Protein AF-A0A815WKK1-F1 (afdb_monomer_lite)

Structure (mmCIF, N/CA/C/O backbone):
data_AF-A0A815WKK1-F1
#
_entry.id   AF-A0A815WKK1-F1
#
loop_
_atom_site.group_PDB
_atom_site.id
_atom_site.type_symbol
_atom_site.label_atom_id
_atom_site.label_alt_id
_atom_site.label_comp_id
_atom_site.label_asym_id
_atom_site.label_entity_id
_atom_site.label_seq_id
_atom_site.pdbx_PDB_ins_code
_atom_site.Cartn_x
_atom_site.Cartn_y
_atom_site.Cartn_z
_atom_site.occupancy
_atom_site.B_iso_or_equiv
_atom_site.auth_seq_id
_atom_site.auth_comp_id
_atom_site.auth_asym_id
_atom_site.auth_atom_id
_atom_site.pdbx_PDB_model_num
ATOM 1 N N . MET A 1 1 ? 18.958 -16.004 1.066 1.00 67.19 1 MET A N 1
ATOM 2 C CA . MET A 1 1 ? 19.169 -14.631 1.572 1.00 67.19 1 MET A CA 1
ATOM 3 C C . MET A 1 1 ? 17.844 -13.986 1.963 1.00 67.19 1 MET A C 1
ATOM 5 O O . MET A 1 1 ? 17.652 -13.800 3.149 1.00 67.19 1 MET A O 1
ATOM 9 N N . LEU A 1 2 ? 16.892 -13.774 1.042 1.00 70.44 2 LEU A N 1
ATOM 10 C CA . LEU A 1 2 ? 15.560 -13.229 1.375 1.00 70.44 2 LEU A CA 1
ATOM 11 C C . LEU A 1 2 ? 14.821 -14.035 2.463 1.00 70.44 2 LEU A C 1
ATOM 13 O O . LEU A 1 2 ? 14.307 -13.464 3.409 1.00 70.44 2 LEU A O 1
ATOM 17 N N . LEU A 1 3 ? 14.843 -15.370 2.387 1.00 75.69 3 LEU A N 1
ATOM 18 C CA . LEU A 1 3 ? 14.207 -16.230 3.395 1.00 75.69 3 LEU A CA 1
ATOM 19 C C . LEU A 1 3 ? 14.866 -16.122 4.786 1.00 75.69 3 LEU A C 1
ATOM 21 O O . LEU A 1 3 ? 14.176 -16.159 5.799 1.00 75.69 3 LEU A O 1
ATOM 25 N N . LEU A 1 4 ? 16.190 -15.933 4.834 1.00 76.44 4 LEU A N 1
ATOM 26 C CA . LEU A 1 4 ? 16.925 -15.667 6.078 1.00 76.44 4 LEU A CA 1
ATOM 27 C C . LEU A 1 4 ? 16.519 -14.310 6.657 1.00 76.44 4 LEU A C 1
ATOM 29 O O . LEU A 1 4 ? 16.148 -14.246 7.819 1.00 76.44 4 LEU A O 1
ATOM 33 N N . PHE A 1 5 ? 16.481 -13.272 5.821 1.00 77.50 5 PHE A N 1
ATOM 34 C CA . PHE A 1 5 ? 16.039 -11.930 6.197 1.00 77.50 5 PHE A CA 1
ATOM 35 C C . PHE A 1 5 ? 14.605 -11.923 6.761 1.00 77.50 5 PHE A C 1
ATOM 37 O O . PHE A 1 5 ? 14.361 -11.384 7.836 1.00 77.50 5 PHE A O 1
ATOM 44 N N . ILE A 1 6 ? 13.667 -12.595 6.085 1.00 79.81 6 ILE A N 1
ATOM 45 C CA . ILE A 1 6 ? 12.274 -12.757 6.541 1.00 79.81 6 ILE A CA 1
ATOM 46 C C . ILE A 1 6 ? 12.221 -13.440 7.913 1.00 79.81 6 ILE A C 1
ATOM 48 O O . ILE A 1 6 ? 11.511 -12.983 8.808 1.00 79.81 6 ILE A O 1
ATOM 52 N N . THR A 1 7 ? 13.005 -14.506 8.090 1.00 80.38 7 THR A N 1
ATOM 53 C CA . THR A 1 7 ? 13.042 -15.280 9.340 1.00 80.38 7 THR A CA 1
ATOM 54 C C . THR A 1 7 ? 13.647 -14.472 10.491 1.00 80.38 7 THR A C 1
ATOM 56 O O . THR A 1 7 ? 13.102 -14.474 11.594 1.00 80.38 7 THR A O 1
ATOM 59 N N . GLU A 1 8 ? 14.746 -13.757 10.244 1.00 83.31 8 GLU A N 1
ATOM 60 C CA . GLU A 1 8 ? 15.417 -12.909 11.238 1.00 83.31 8 GLU A CA 1
ATOM 61 C C . GLU A 1 8 ? 14.507 -11.778 11.728 1.00 83.31 8 GLU A C 1
ATOM 63 O O . GLU A 1 8 ? 14.451 -11.502 12.928 1.00 83.31 8 GLU A O 1
ATOM 68 N N . HIS A 1 9 ? 13.742 -11.173 10.818 1.00 81.31 9 HIS A N 1
ATOM 69 C CA . HIS A 1 9 ? 12.819 -10.084 11.134 1.00 81.31 9 HIS A CA 1
ATOM 70 C C . HIS A 1 9 ? 11.410 -10.543 11.540 1.00 81.31 9 HIS A C 1
ATOM 72 O O . HIS A 1 9 ? 10.585 -9.695 11.875 1.00 81.31 9 HIS A O 1
ATOM 78 N N . LYS A 1 10 ? 11.141 -11.858 11.570 1.00 85.00 10 LYS A N 1
ATOM 79 C CA . LYS A 1 10 ? 9.835 -12.452 11.925 1.00 85.00 10 LYS A CA 1
ATOM 80 C C . LYS A 1 10 ? 8.661 -11.873 11.121 1.00 85.00 10 LYS A C 1
ATOM 82 O O . LYS A 1 10 ? 7.591 -11.636 11.675 1.00 85.00 10 LYS A O 1
ATOM 87 N N . ILE A 1 11 ? 8.886 -11.644 9.831 1.00 85.19 11 ILE A N 1
ATOM 88 C CA . ILE A 1 11 ? 7.877 -11.144 8.889 1.00 85.19 11 ILE A CA 1
ATOM 89 C C . ILE A 1 11 ? 6.804 -12.231 8.676 1.00 85.19 11 ILE A C 1
ATOM 91 O O . ILE A 1 11 ? 7.156 -13.390 8.441 1.00 85.19 11 ILE A O 1
ATOM 95 N N . GLN A 1 12 ? 5.521 -11.873 8.785 1.00 87.81 12 GLN A N 1
ATOM 96 C CA . GLN A 1 12 ? 4.369 -12.773 8.625 1.00 87.81 12 GLN A CA 1
ATOM 97 C C . GLN A 1 12 ? 3.790 -12.757 7.207 1.00 87.81 12 GLN A C 1
ATOM 99 O O . GLN A 1 12 ? 3.158 -13.741 6.821 1.00 87.81 12 GLN A O 1
ATOM 104 N N . LEU A 1 13 ? 4.022 -11.694 6.427 1.00 89.12 13 LEU A N 1
ATOM 105 C CA . LEU A 1 13 ? 3.703 -11.639 4.997 1.00 89.12 13 LEU A CA 1
ATOM 106 C C . LEU A 1 13 ? 4.199 -12.890 4.266 1.00 89.12 13 LEU A C 1
ATOM 108 O O . LEU A 1 13 ? 5.347 -13.320 4.447 1.00 89.12 13 LEU A O 1
ATOM 112 N N . SER A 1 14 ? 3.369 -13.437 3.372 1.00 90.62 14 SER A N 1
ATOM 113 C CA . SER A 1 14 ? 3.805 -14.573 2.568 1.00 90.62 14 SER A CA 1
ATOM 114 C C . SER A 1 14 ? 5.006 -14.207 1.695 1.00 90.62 14 SER A C 1
ATOM 116 O O . SER A 1 14 ? 5.110 -13.118 1.119 1.00 90.62 14 SER A O 1
ATOM 118 N N . ILE A 1 15 ? 5.914 -15.173 1.551 1.00 87.50 15 ILE A N 1
ATOM 119 C CA . ILE A 1 15 ? 7.088 -15.045 0.680 1.00 87.50 15 ILE A CA 1
ATOM 120 C C . ILE A 1 15 ? 6.657 -14.730 -0.757 1.00 87.50 15 ILE A C 1
ATOM 122 O O . ILE A 1 15 ? 7.326 -13.952 -1.432 1.00 87.50 15 ILE A O 1
ATOM 126 N N . ASP A 1 16 ? 5.534 -15.293 -1.207 1.00 88.12 16 ASP A N 1
ATOM 127 C CA . ASP A 1 16 ? 5.007 -15.070 -2.550 1.00 88.12 16 ASP A CA 1
ATOM 128 C C . ASP A 1 16 ? 4.591 -13.613 -2.758 1.00 88.12 16 ASP A C 1
ATOM 130 O O . ASP A 1 16 ? 4.940 -13.022 -3.780 1.00 88.12 16 ASP A O 1
ATOM 134 N N . LEU A 1 17 ? 3.890 -13.007 -1.791 1.00 88.94 17 LEU A N 1
ATOM 135 C CA . LEU A 1 17 ? 3.497 -11.603 -1.895 1.00 88.94 17 LEU A CA 1
ATOM 136 C C . LEU A 1 17 ? 4.718 -10.683 -1.837 1.00 88.94 17 LEU A C 1
ATOM 138 O O . LEU A 1 17 ? 4.827 -9.760 -2.643 1.00 88.94 17 LEU A O 1
ATOM 142 N N . ILE A 1 18 ? 5.670 -10.963 -0.942 1.00 89.12 18 ILE A N 1
ATOM 143 C CA . ILE A 1 18 ? 6.941 -10.228 -0.895 1.00 89.12 18 ILE A CA 1
ATOM 144 C C . ILE A 1 18 ? 7.629 -10.325 -2.257 1.00 89.12 18 ILE A C 1
ATOM 146 O O . ILE A 1 18 ? 8.023 -9.313 -2.828 1.00 89.12 18 ILE A O 1
ATOM 150 N N . PHE A 1 19 ? 7.735 -11.521 -2.833 1.00 86.44 19 PHE A N 1
ATOM 151 C CA . PHE A 1 19 ? 8.372 -11.679 -4.132 1.00 86.44 19 PHE A CA 1
ATOM 152 C C . PHE A 1 19 ? 7.629 -10.916 -5.231 1.00 86.44 19 PHE A C 1
ATOM 154 O O . PHE A 1 19 ? 8.274 -10.247 -6.034 1.00 86.44 19 PHE A O 1
ATOM 161 N N . GLU A 1 20 ? 6.297 -10.949 -5.268 1.00 87.69 20 GLU A N 1
ATOM 162 C CA . GLU A 1 20 ? 5.507 -10.171 -6.230 1.00 87.69 20 GLU A CA 1
ATOM 163 C C . GLU A 1 20 ? 5.752 -8.664 -6.098 1.00 87.69 20 GLU A C 1
ATOM 165 O O . GLU A 1 20 ? 6.021 -8.007 -7.108 1.00 87.69 20 GLU A O 1
ATOM 170 N N . LEU A 1 21 ? 5.739 -8.137 -4.870 1.00 87.81 21 LEU A N 1
ATOM 171 C CA . LEU A 1 21 ? 6.002 -6.725 -4.585 1.00 87.81 21 LEU A CA 1
ATOM 172 C C . LEU A 1 21 ? 7.391 -6.296 -5.076 1.00 87.81 21 LEU A C 1
ATOM 174 O O . LEU A 1 21 ? 7.529 -5.237 -5.689 1.00 87.81 21 LEU A O 1
ATOM 178 N N . LEU A 1 22 ? 8.410 -7.133 -4.859 1.00 84.44 22 LEU A N 1
ATOM 179 C CA . LEU A 1 22 ? 9.809 -6.815 -5.171 1.00 84.44 22 LEU A CA 1
ATOM 180 C C . LEU A 1 22 ? 10.232 -7.169 -6.607 1.00 84.44 22 LEU A C 1
ATOM 182 O O . LEU A 1 22 ? 11.271 -6.700 -7.072 1.00 84.44 22 LEU A O 1
ATOM 186 N N . SER A 1 23 ? 9.468 -7.998 -7.327 1.00 80.75 23 SER A N 1
ATOM 187 C CA . SER A 1 23 ? 9.861 -8.505 -8.655 1.00 80.75 23 SER A CA 1
ATOM 188 C C . SER A 1 23 ? 9.069 -7.923 -9.825 1.00 80.75 23 SER A C 1
ATOM 190 O O . SER A 1 23 ? 9.616 -7.861 -10.931 1.00 80.75 23 SER A O 1
ATOM 192 N N . LYS A 1 24 ? 7.834 -7.442 -9.612 1.00 78.69 24 LYS A N 1
ATOM 193 C CA . LYS A 1 24 ? 7.002 -6.830 -10.664 1.00 78.69 24 LYS A CA 1
ATOM 194 C C . LYS A 1 24 ? 7.429 -5.400 -11.006 1.00 78.69 24 LYS A C 1
ATOM 196 O O . LYS A 1 24 ? 7.030 -4.455 -10.346 1.00 78.69 24 LYS A O 1
ATOM 201 N N . ASN A 1 25 ? 8.270 -5.238 -12.022 1.00 76.19 25 ASN A N 1
ATOM 202 C CA . ASN A 1 25 ? 8.587 -3.941 -12.626 1.00 76.19 25 ASN A CA 1
ATOM 203 C C . ASN A 1 25 ? 8.715 -4.136 -14.146 1.00 76.19 25 ASN A C 1
ATOM 205 O O . ASN A 1 25 ? 9.330 -5.100 -14.593 1.00 76.19 25 ASN A O 1
ATOM 209 N N . LEU A 1 26 ? 8.100 -3.257 -14.945 1.00 72.94 26 LEU A N 1
ATOM 210 C CA . LEU A 1 26 ? 8.045 -3.425 -16.408 1.00 72.94 26 LEU A CA 1
ATOM 211 C C . LEU A 1 26 ? 9.321 -2.993 -17.138 1.00 72.94 26 LEU A C 1
ATOM 213 O O . LEU A 1 26 ? 9.501 -3.355 -18.298 1.00 72.94 26 LEU A O 1
ATOM 217 N N . LYS A 1 27 ? 10.195 -2.211 -16.497 1.00 75.88 27 LYS A N 1
ATOM 218 C CA . LYS A 1 27 ? 11.422 -1.692 -17.124 1.00 75.88 27 LYS A CA 1
ATOM 219 C C . LYS A 1 27 ? 12.690 -2.346 -16.592 1.00 75.88 27 LYS A C 1
ATOM 221 O O . LYS A 1 27 ? 13.653 -2.497 -17.339 1.00 75.88 27 LYS A O 1
ATOM 226 N N . ILE A 1 28 ? 12.697 -2.723 -15.317 1.00 75.50 28 ILE A N 1
ATOM 227 C CA . ILE A 1 28 ? 13.858 -3.300 -14.642 1.00 75.50 28 ILE A CA 1
ATOM 228 C C . ILE A 1 28 ? 13.656 -4.809 -14.543 1.00 75.50 28 ILE A C 1
ATOM 230 O O . ILE A 1 28 ? 12.620 -5.277 -14.071 1.00 75.50 28 ILE A O 1
ATOM 234 N N . LYS A 1 29 ? 14.657 -5.589 -14.963 1.00 79.19 29 LYS A N 1
ATOM 235 C CA . LYS A 1 29 ? 14.618 -7.045 -14.792 1.00 79.19 29 LYS A CA 1
ATOM 236 C C . LYS A 1 29 ? 14.542 -7.380 -13.306 1.00 79.19 29 LYS A C 1
ATOM 238 O O . LYS A 1 29 ? 15.257 -6.795 -12.497 1.00 79.19 29 LYS A O 1
ATOM 243 N N . SER A 1 30 ? 13.741 -8.383 -12.954 1.00 77.81 30 SER A N 1
ATOM 244 C CA . SER A 1 30 ? 13.505 -8.754 -11.554 1.00 77.81 30 SER A CA 1
ATOM 245 C C . SER A 1 30 ? 14.795 -9.033 -10.774 1.00 77.81 30 SER A C 1
ATOM 247 O O . SER A 1 30 ? 14.885 -8.670 -9.609 1.00 77.81 30 SER A O 1
ATOM 249 N N . VAL A 1 31 ? 15.817 -9.623 -11.407 1.00 78.31 31 VAL A N 1
ATOM 250 C CA . VAL A 1 31 ? 17.119 -9.880 -10.764 1.00 78.31 31 VAL A CA 1
ATOM 251 C C . VAL A 1 31 ? 17.832 -8.578 -10.398 1.00 78.31 31 VAL A C 1
ATOM 253 O O . VAL A 1 31 ? 18.254 -8.424 -9.256 1.00 78.31 31 VAL A O 1
ATOM 256 N N . ASP A 1 32 ? 17.924 -7.633 -11.334 1.00 77.00 32 ASP A N 1
ATOM 257 C CA . ASP A 1 32 ? 18.596 -6.346 -11.116 1.00 77.00 32 ASP A CA 1
ATOM 258 C C . ASP A 1 32 ? 17.875 -5.533 -10.032 1.00 77.00 32 ASP A C 1
ATOM 260 O O . ASP A 1 32 ? 18.508 -4.933 -9.163 1.00 77.00 32 ASP A O 1
ATOM 264 N N . ARG A 1 33 ? 16.540 -5.601 -10.024 1.00 76.75 33 ARG A N 1
ATOM 265 C CA . ARG A 1 33 ? 15.698 -4.976 -9.001 1.00 76.75 33 ARG A CA 1
ATOM 266 C C . ARG A 1 33 ? 15.916 -5.581 -7.617 1.00 76.75 33 ARG A C 1
ATOM 268 O O . ARG A 1 33 ? 16.115 -4.850 -6.653 1.00 76.75 33 ARG A O 1
ATOM 275 N N . ILE A 1 34 ? 15.936 -6.909 -7.514 1.00 74.75 34 ILE A N 1
ATOM 276 C CA . ILE A 1 34 ? 16.201 -7.601 -6.247 1.00 74.75 34 ILE A CA 1
ATOM 277 C C . ILE A 1 34 ? 17.606 -7.262 -5.734 1.00 74.75 34 ILE A C 1
ATOM 279 O O . ILE A 1 34 ? 17.769 -7.013 -4.543 1.00 74.75 34 ILE A O 1
ATOM 283 N N . ILE A 1 35 ? 18.613 -7.207 -6.612 1.00 75.62 35 ILE A N 1
ATOM 284 C CA . ILE A 1 35 ? 19.975 -6.800 -6.234 1.00 75.62 35 ILE A CA 1
ATOM 285 C C . ILE A 1 35 ? 19.973 -5.373 -5.680 1.00 75.62 35 ILE A C 1
ATOM 287 O O . ILE A 1 35 ? 20.529 -5.142 -4.607 1.00 75.62 35 ILE A O 1
ATOM 291 N N . HIS A 1 36 ? 19.321 -4.436 -6.371 1.00 76.38 36 HIS A N 1
ATOM 292 C CA . HIS A 1 36 ? 19.205 -3.050 -5.921 1.00 76.38 36 HIS A CA 1
ATOM 293 C C . HIS A 1 36 ? 18.549 -2.951 -4.534 1.00 76.38 36 HIS A C 1
ATOM 295 O O . HIS A 1 36 ? 19.109 -2.342 -3.624 1.00 76.38 36 HIS A O 1
ATOM 301 N N . LEU A 1 37 ? 17.423 -3.635 -4.329 1.00 72.81 37 LEU A N 1
ATOM 302 C CA . LEU A 1 37 ? 16.701 -3.637 -3.053 1.00 72.81 37 LEU A CA 1
ATOM 303 C C . LEU A 1 37 ? 17.497 -4.295 -1.915 1.00 72.81 37 LEU A C 1
ATOM 305 O O . LEU A 1 37 ? 17.398 -3.869 -0.769 1.00 72.81 37 LEU A O 1
ATOM 309 N N . ILE A 1 38 ? 18.323 -5.302 -2.214 1.00 74.31 38 ILE A N 1
ATOM 310 C CA . ILE A 1 38 ? 19.230 -5.910 -1.227 1.00 74.31 38 ILE A CA 1
ATOM 311 C C . ILE A 1 38 ? 20.368 -4.949 -0.859 1.00 74.31 38 ILE A C 1
ATOM 313 O O . ILE A 1 38 ? 20.747 -4.875 0.310 1.00 74.31 38 ILE A O 1
ATOM 317 N N . ILE A 1 39 ? 20.909 -4.190 -1.818 1.00 78.19 39 ILE A N 1
ATOM 318 C CA . ILE A 1 39 ? 21.898 -3.139 -1.525 1.00 78.19 39 ILE A CA 1
ATOM 319 C C . ILE A 1 39 ? 21.269 -2.092 -0.592 1.00 78.19 39 ILE A C 1
ATOM 321 O O . ILE A 1 39 ? 21.864 -1.728 0.425 1.00 78.19 39 ILE A O 1
ATOM 325 N N . HIS A 1 40 ? 20.023 -1.703 -0.868 1.00 81.69 40 HIS A N 1
ATOM 326 C CA . HIS A 1 40 ? 19.223 -0.782 -0.056 1.00 81.69 40 HIS A CA 1
ATOM 327 C C . HIS A 1 40 ? 18.345 -1.505 0.987 1.00 81.69 40 HIS A C 1
ATOM 329 O O . HIS A 1 40 ? 17.184 -1.158 1.196 1.00 81.69 40 HIS A O 1
ATOM 335 N N . HIS A 1 41 ? 18.911 -2.498 1.682 1.00 82.25 41 HIS A N 1
ATOM 336 C CA . HIS A 1 41 ? 18.194 -3.372 2.624 1.00 82.25 41 HIS A CA 1
ATOM 337 C C . HIS A 1 41 ? 17.376 -2.645 3.710 1.00 82.25 41 HIS A C 1
ATOM 339 O O . HIS A 1 41 ? 16.352 -3.167 4.144 1.00 82.25 41 HIS A O 1
ATOM 345 N N . THR A 1 42 ? 17.791 -1.455 4.155 1.00 86.56 42 THR A N 1
ATOM 346 C CA . THR A 1 42 ? 17.019 -0.657 5.123 1.00 86.56 42 THR A CA 1
ATOM 347 C C . THR A 1 42 ? 15.692 -0.185 4.537 1.00 86.56 42 THR A C 1
ATOM 349 O O . THR A 1 42 ? 14.663 -0.281 5.203 1.00 86.56 42 THR A O 1
ATOM 352 N N . GLU A 1 43 ? 15.687 0.287 3.289 1.00 85.94 43 GLU A N 1
ATOM 353 C CA . GLU A 1 43 ? 14.443 0.675 2.621 1.00 85.94 43 GLU A CA 1
ATOM 354 C C . GLU A 1 43 ? 13.575 -0.537 2.321 1.00 85.94 43 GLU A C 1
ATOM 356 O O . GLU A 1 43 ? 12.368 -0.500 2.538 1.00 85.94 43 GLU A O 1
ATOM 361 N N . LEU A 1 44 ? 14.197 -1.641 1.903 1.00 86.94 44 LEU A N 1
ATOM 362 C CA . LEU A 1 44 ? 13.503 -2.910 1.730 1.00 86.94 44 LEU A CA 1
ATOM 363 C C . LEU A 1 44 ? 12.795 -3.345 3.023 1.00 86.94 44 LEU A C 1
ATOM 365 O O . LEU A 1 44 ? 11.640 -3.768 2.979 1.00 86.94 44 LEU A O 1
ATOM 369 N N . LEU A 1 45 ? 13.463 -3.218 4.174 1.00 89.12 45 LEU A N 1
ATOM 370 C CA . LEU A 1 45 ? 12.862 -3.529 5.467 1.00 89.12 45 LEU A CA 1
ATOM 371 C C . LEU A 1 45 ? 11.663 -2.622 5.758 1.00 89.12 45 LEU A C 1
ATOM 373 O O . LEU A 1 45 ? 10.616 -3.127 6.155 1.00 89.12 45 LEU A O 1
ATOM 377 N N . LEU A 1 46 ? 11.798 -1.310 5.541 1.00 91.50 46 LEU A N 1
ATOM 378 C CA . LEU A 1 46 ? 10.711 -0.350 5.750 1.00 91.50 46 LEU A CA 1
ATOM 379 C C . LEU A 1 46 ? 9.509 -0.648 4.846 1.00 91.50 46 LEU A C 1
ATOM 381 O O . LEU A 1 46 ? 8.380 -0.670 5.333 1.00 91.50 46 LEU A O 1
ATOM 385 N N . LEU A 1 47 ? 9.747 -0.941 3.563 1.00 91.19 47 LEU A N 1
ATOM 386 C CA . LEU A 1 47 ? 8.709 -1.343 2.611 1.00 91.19 47 LEU A CA 1
ATOM 387 C C . LEU A 1 47 ? 7.963 -2.581 3.098 1.00 91.19 47 LEU A C 1
ATOM 389 O O . LEU A 1 47 ? 6.737 -2.565 3.194 1.00 91.19 47 LEU A O 1
ATOM 393 N N . ILE A 1 48 ? 8.691 -3.641 3.454 1.00 92.00 48 ILE A N 1
ATOM 394 C CA . ILE A 1 48 ? 8.067 -4.874 3.940 1.00 92.00 48 ILE A CA 1
ATOM 395 C C . ILE A 1 48 ? 7.284 -4.599 5.228 1.00 92.00 48 ILE A C 1
ATOM 397 O O . ILE A 1 48 ? 6.144 -5.031 5.341 1.00 92.00 48 ILE A O 1
ATOM 401 N N . GLN A 1 49 ? 7.831 -3.815 6.160 1.00 93.06 49 GLN A N 1
ATOM 402 C CA . GLN A 1 49 ? 7.142 -3.444 7.400 1.00 93.06 49 GLN A CA 1
ATOM 403 C C . GLN A 1 49 ? 5.861 -2.630 7.165 1.00 93.06 49 GLN A C 1
ATOM 405 O O . GLN A 1 49 ? 4.931 -2.726 7.967 1.00 93.06 49 GLN A O 1
ATOM 410 N N . ILE A 1 50 ? 5.786 -1.825 6.101 1.00 94.81 50 ILE A N 1
ATOM 411 C CA . ILE A 1 50 ? 4.559 -1.105 5.728 1.00 94.81 50 ILE A CA 1
ATOM 412 C C . ILE A 1 50 ? 3.462 -2.096 5.332 1.00 94.81 50 ILE A C 1
ATOM 414 O O . ILE A 1 50 ? 2.364 -2.041 5.887 1.00 94.81 50 ILE A O 1
ATOM 418 N N . PHE A 1 51 ? 3.762 -3.025 4.423 1.00 94.38 51 PHE A N 1
ATOM 419 C CA . PHE A 1 51 ? 2.795 -4.037 3.990 1.00 94.38 51 PHE A CA 1
ATOM 420 C C . PHE A 1 51 ? 2.442 -5.013 5.121 1.00 94.38 51 PHE A C 1
ATOM 422 O O . PHE A 1 51 ? 1.282 -5.378 5.276 1.0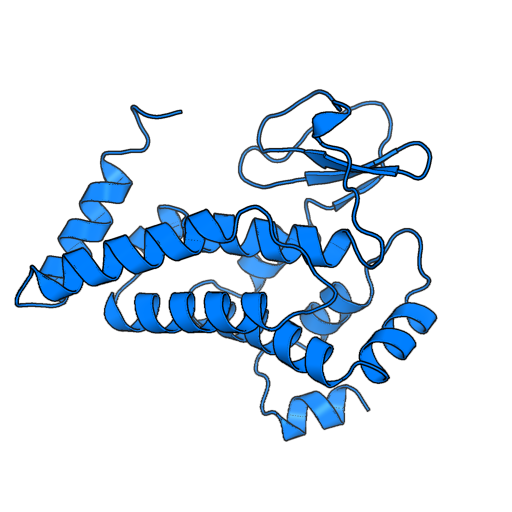0 94.38 51 PHE A O 1
ATOM 429 N N . GLU A 1 52 ? 3.411 -5.351 5.972 1.00 92.69 52 GLU A N 1
ATOM 430 C CA . GLU A 1 52 ? 3.216 -6.169 7.173 1.00 92.69 52 GLU A CA 1
ATOM 431 C C . GLU A 1 52 ? 2.255 -5.480 8.146 1.00 92.69 52 GLU A C 1
ATOM 433 O O . GLU A 1 52 ? 1.374 -6.093 8.736 1.00 92.69 52 GLU A O 1
ATOM 438 N N . SER A 1 53 ? 2.380 -4.160 8.284 1.00 93.44 53 SER A N 1
ATOM 439 C CA . SER A 1 53 ? 1.465 -3.395 9.124 1.00 93.44 53 SER A CA 1
ATOM 440 C C . SER A 1 53 ? 0.043 -3.407 8.581 1.00 93.44 53 SER A C 1
ATOM 442 O O . SER A 1 53 ? -0.907 -3.372 9.357 1.00 93.44 53 SER A O 1
ATOM 444 N N . ALA A 1 54 ? -0.103 -3.412 7.258 1.00 92.50 54 ALA A N 1
ATOM 445 C CA . ALA A 1 54 ? -1.403 -3.397 6.614 1.00 92.50 54 ALA A CA 1
ATOM 446 C C . ALA A 1 54 ? -2.147 -4.727 6.763 1.00 92.50 54 ALA A C 1
ATOM 448 O O . ALA A 1 54 ? -3.372 -4.705 6.878 1.00 92.50 54 ALA A O 1
ATOM 449 N N . ILE A 1 55 ? -1.439 -5.863 6.821 1.00 92.44 55 ILE A N 1
ATOM 450 C CA . ILE A 1 55 ? -2.104 -7.163 6.986 1.00 92.44 55 ILE A CA 1
ATOM 451 C C . ILE A 1 55 ? -2.756 -7.352 8.368 1.00 92.44 55 ILE A C 1
ATOM 453 O O . ILE A 1 55 ? -3.586 -8.236 8.551 1.00 92.44 55 ILE A O 1
ATOM 457 N N . GLU A 1 56 ? -2.427 -6.497 9.343 1.00 90.69 56 GLU A N 1
ATOM 458 C CA . GLU A 1 56 ? -3.105 -6.472 10.647 1.00 90.69 56 GLU A CA 1
ATOM 459 C C . GLU A 1 56 ? -4.538 -5.898 10.563 1.00 90.69 56 GLU A C 1
ATOM 461 O O . GLU A 1 56 ? -5.350 -6.139 11.455 1.00 90.69 56 GLU A O 1
ATOM 466 N N . VAL A 1 57 ? -4.871 -5.152 9.500 1.00 89.50 57 VAL A N 1
ATOM 467 C CA . VAL A 1 57 ? -6.204 -4.543 9.281 1.00 89.50 57 VAL A CA 1
ATOM 468 C C . VAL A 1 57 ? -6.911 -5.037 8.026 1.00 89.50 57 VAL A C 1
ATOM 470 O O . VAL A 1 57 ? -8.131 -4.909 7.932 1.00 89.50 57 VAL A O 1
ATOM 473 N N . VAL A 1 58 ? -6.175 -5.593 7.067 1.00 89.81 58 VAL A N 1
ATOM 474 C CA . VAL A 1 58 ? -6.719 -6.121 5.814 1.00 89.81 58 VAL A CA 1
ATOM 475 C C . VAL A 1 58 ? -6.158 -7.512 5.574 1.00 89.81 58 VAL A C 1
ATOM 477 O O . VAL A 1 58 ? -4.986 -7.753 5.817 1.00 89.81 58 VAL A O 1
ATOM 480 N N . ASP A 1 59 ? -6.958 -8.445 5.069 1.00 90.19 59 ASP A N 1
ATOM 481 C CA . ASP A 1 59 ? -6.417 -9.751 4.713 1.00 90.19 59 ASP A CA 1
ATOM 482 C C . ASP A 1 59 ? -5.407 -9.655 3.552 1.00 90.19 59 ASP A C 1
ATOM 484 O O . ASP A 1 59 ? -5.476 -8.791 2.671 1.00 90.19 59 ASP A O 1
ATOM 488 N N . GLU A 1 60 ? -4.455 -10.583 3.538 1.00 91.06 60 GLU A N 1
ATOM 489 C CA . GLU A 1 60 ? -3.359 -10.573 2.574 1.00 91.06 60 GLU A CA 1
ATOM 490 C C . GLU A 1 60 ? -3.834 -10.727 1.117 1.00 91.06 60 GLU A C 1
ATOM 492 O O . GLU A 1 60 ? -3.221 -10.185 0.193 1.00 91.06 60 GLU A O 1
ATOM 497 N N . GLN A 1 61 ? -4.940 -11.440 0.886 1.00 90.44 61 GLN A N 1
ATOM 498 C CA . GLN A 1 61 ? -5.476 -11.635 -0.458 1.00 90.44 61 GLN A CA 1
ATOM 499 C C . GLN A 1 61 ? -6.051 -10.329 -1.012 1.00 90.44 61 GLN A C 1
ATOM 501 O O . GLN A 1 61 ? -5.778 -9.989 -2.167 1.00 90.44 61 GLN A O 1
ATOM 506 N N . THR A 1 62 ? -6.786 -9.573 -0.199 1.00 89.56 62 THR A N 1
ATOM 507 C CA . THR A 1 62 ? -7.260 -8.232 -0.557 1.00 89.56 62 THR A CA 1
ATOM 508 C C . THR A 1 62 ? -6.083 -7.289 -0.804 1.00 89.56 62 THR A C 1
ATOM 510 O O . THR A 1 62 ? -6.060 -6.605 -1.830 1.00 89.56 62 THR A O 1
ATOM 513 N N . LEU A 1 63 ? -5.051 -7.314 0.050 1.00 90.50 63 LEU A N 1
ATOM 514 C CA . LEU A 1 63 ? -3.834 -6.521 -0.165 1.00 90.50 63 LEU A CA 1
ATOM 515 C C . LEU A 1 63 ? -3.179 -6.845 -1.518 1.00 90.50 63 LEU A C 1
ATOM 517 O O . LEU A 1 63 ? -2.865 -5.942 -2.299 1.00 90.50 63 LEU A O 1
ATOM 521 N N . ARG A 1 64 ? -3.025 -8.137 -1.834 1.00 90.19 64 ARG A N 1
ATOM 522 C CA . ARG A 1 64 ? -2.506 -8.587 -3.130 1.00 90.19 64 ARG A CA 1
ATOM 523 C C . ARG A 1 64 ? -3.372 -8.069 -4.275 1.00 90.19 64 ARG A C 1
ATOM 525 O O . ARG A 1 64 ? -2.838 -7.548 -5.251 1.00 90.19 64 ARG A O 1
ATOM 532 N N . GLN A 1 65 ? -4.695 -8.165 -4.165 1.00 87.44 65 GLN A N 1
ATOM 533 C CA . GLN A 1 65 ? -5.597 -7.677 -5.207 1.00 87.44 65 GLN A CA 1
ATOM 534 C C . GLN A 1 65 ? -5.424 -6.180 -5.463 1.00 87.44 65 GLN A C 1
ATOM 536 O O . GLN A 1 65 ? -5.386 -5.790 -6.625 1.00 87.44 65 GLN A O 1
ATOM 541 N N . VAL A 1 66 ? -5.259 -5.374 -4.416 1.00 85.62 66 VAL A N 1
ATOM 542 C CA . VAL A 1 66 ? -5.156 -3.909 -4.490 1.00 85.62 66 VAL A CA 1
ATOM 543 C C . VAL A 1 66 ? -3.793 -3.425 -4.992 1.00 85.62 66 VAL A C 1
ATOM 545 O O . VAL A 1 66 ? -3.714 -2.477 -5.777 1.00 85.62 66 VAL A O 1
ATOM 548 N N . CYS A 1 67 ? -2.706 -4.068 -4.572 1.00 85.25 67 CYS A N 1
ATOM 549 C CA . CYS A 1 67 ? -1.360 -3.650 -4.964 1.00 85.25 67 CYS A CA 1
ATOM 550 C C . CYS A 1 67 ? -0.951 -4.211 -6.332 1.00 85.25 67 CYS A C 1
ATOM 552 O O . CYS A 1 67 ? -0.261 -3.544 -7.098 1.00 85.25 67 CYS A O 1
ATOM 554 N N . ILE A 1 68 ? -1.379 -5.433 -6.659 1.00 78.56 68 ILE A N 1
ATOM 555 C CA . ILE A 1 68 ? -0.822 -6.183 -7.786 1.00 78.56 68 ILE A CA 1
ATOM 556 C C . ILE A 1 68 ? -1.713 -6.139 -9.035 1.00 78.56 68 ILE A C 1
ATOM 558 O O . ILE A 1 68 ? -1.195 -6.074 -10.149 1.00 78.56 68 ILE A O 1
ATOM 562 N N . THR A 1 69 ? -3.037 -6.206 -8.874 1.00 71.94 69 THR A N 1
ATOM 563 C CA . THR A 1 69 ? -3.991 -6.317 -10.000 1.00 71.94 69 THR A CA 1
ATOM 564 C C . THR A 1 69 ? -4.143 -5.033 -10.818 1.00 71.94 69 THR A C 1
ATOM 566 O O . THR A 1 69 ? -4.221 -5.143 -12.039 1.00 71.94 69 THR A O 1
ATOM 569 N N . PRO A 1 70 ? -4.137 -3.820 -10.224 1.00 69.06 70 PRO A N 1
ATOM 570 C CA . PRO A 1 70 ? -4.265 -2.564 -10.969 1.00 69.06 70 PRO A CA 1
ATOM 571 C C . PRO A 1 70 ? -3.028 -2.198 -11.801 1.00 69.06 70 PRO A C 1
ATOM 573 O O . PRO A 1 70 ? -2.885 -1.057 -12.232 1.00 69.06 70 PRO A O 1
ATOM 576 N N . PHE A 1 71 ? -2.102 -3.134 -12.004 1.00 75.06 71 PHE A N 1
ATOM 577 C CA . PHE A 1 71 ? -0.938 -2.938 -12.847 1.00 75.06 71 PHE A CA 1
ATOM 578 C C . PHE A 1 71 ? -1.183 -3.517 -14.239 1.00 75.06 71 PHE A C 1
ATOM 580 O O . PHE A 1 71 ? -1.294 -4.733 -14.404 1.00 75.06 71 PHE A O 1
ATOM 587 N N . GLY A 1 72 ? -1.248 -2.639 -15.240 1.00 70.12 72 GLY A N 1
ATOM 588 C CA . GLY A 1 72 ? -1.566 -2.998 -16.619 1.00 70.12 72 GLY A CA 1
ATOM 589 C C . GLY A 1 72 ? -0.517 -2.520 -17.621 1.00 70.12 72 GLY A C 1
ATOM 590 O O . GLY A 1 72 ? 0.122 -1.481 -17.452 1.00 70.12 72 GLY A O 1
ATOM 591 N N . ILE A 1 73 ? -0.365 -3.279 -18.707 1.00 66.38 73 ILE A N 1
ATOM 592 C CA . ILE A 1 73 ? 0.316 -2.820 -19.924 1.00 66.38 73 ILE A CA 1
ATOM 593 C C . ILE A 1 73 ? -0.764 -2.269 -20.854 1.00 66.38 73 ILE A C 1
ATOM 595 O O . ILE A 1 73 ? -1.829 -2.867 -20.990 1.00 66.38 73 ILE A O 1
ATOM 599 N N . TYR A 1 74 ? -0.510 -1.111 -21.454 1.00 71.06 74 TYR A N 1
ATOM 600 C CA . TYR A 1 74 ? -1.508 -0.424 -22.259 1.00 71.06 74 TYR A CA 1
ATOM 601 C C . TYR A 1 74 ? -1.657 -1.028 -23.668 1.00 71.06 74 TYR A C 1
ATOM 603 O O . TYR A 1 74 ? -0.694 -1.018 -24.429 1.00 71.06 74 TYR A O 1
ATOM 611 N N . ASP A 1 75 ? -2.882 -1.451 -24.015 1.00 60.59 75 ASP A N 1
ATOM 612 C CA . ASP A 1 75 ? -3.341 -1.820 -25.366 1.00 60.59 75 ASP A CA 1
ATOM 613 C C . ASP A 1 75 ? -4.701 -1.144 -25.638 1.00 60.59 75 ASP A C 1
ATOM 615 O O . ASP A 1 75 ? -5.725 -1.696 -25.260 1.00 60.59 75 ASP A O 1
ATOM 619 N N . ASN A 1 76 ? -4.717 0.053 -26.247 1.00 63.66 76 ASN A N 1
ATOM 620 C CA . ASN A 1 76 ? -5.850 0.857 -26.780 1.00 63.66 76 ASN A CA 1
ATOM 621 C C . ASN A 1 76 ? -7.171 1.037 -25.972 1.00 63.66 76 ASN A C 1
ATOM 623 O O . ASN A 1 76 ? -7.899 1.984 -26.256 1.00 63.66 76 ASN A O 1
ATOM 627 N N . ASN A 1 77 ? -7.472 0.238 -24.948 1.00 65.00 77 ASN A N 1
ATOM 628 C CA . ASN A 1 77 ? -8.687 0.243 -24.133 1.00 65.00 77 ASN A CA 1
ATOM 629 C C . ASN A 1 77 ? -8.300 0.522 -22.675 1.00 65.00 77 ASN A C 1
ATOM 631 O O . ASN A 1 77 ? -7.894 -0.379 -21.940 1.00 65.00 77 ASN A O 1
ATOM 635 N N . ILE A 1 78 ? -8.380 1.790 -22.268 1.00 67.69 78 ILE A N 1
ATOM 636 C CA . ILE A 1 78 ? -8.092 2.206 -20.891 1.00 67.69 78 ILE A CA 1
ATOM 637 C C . ILE A 1 78 ? -9.318 1.904 -20.035 1.00 67.69 78 ILE A C 1
ATOM 639 O O . ILE A 1 78 ? -10.373 2.505 -20.225 1.00 67.69 78 ILE A O 1
ATOM 643 N N . HIS A 1 79 ? -9.153 1.029 -19.050 1.00 66.31 79 HIS A N 1
ATOM 644 C CA . HIS A 1 79 ? -10.111 0.873 -17.964 1.00 66.31 79 HIS A CA 1
ATOM 645 C C . HIS A 1 79 ? -9.337 0.911 -16.652 1.00 66.31 79 HIS A C 1
ATOM 647 O O . HIS A 1 79 ? -8.631 -0.042 -16.319 1.00 66.31 79 HIS A O 1
ATOM 653 N N . SER A 1 80 ? -9.409 2.041 -15.949 1.00 76.06 80 SER A N 1
ATOM 654 C CA . SER A 1 80 ? -8.931 2.095 -14.571 1.00 76.06 80 SER A CA 1
ATOM 655 C C . SER A 1 80 ? -9.885 1.319 -13.663 1.00 76.06 80 SER A C 1
ATOM 657 O O . SER A 1 80 ? -11.053 1.102 -13.985 1.00 76.06 80 SER A O 1
ATOM 659 N N . SER A 1 81 ? -9.366 0.866 -12.527 1.00 78.31 81 SER A N 1
ATOM 660 C CA . SER A 1 81 ? -10.193 0.327 -11.450 1.00 78.31 81 SER A CA 1
ATOM 661 C C . SER A 1 81 ? -11.179 1.386 -10.954 1.00 78.31 81 SER A C 1
ATOM 663 O O . SER A 1 81 ? -10.811 2.543 -10.780 1.00 78.31 81 SER A O 1
ATOM 665 N N . ASP A 1 82 ? -12.405 0.983 -10.626 1.00 78.00 82 ASP A N 1
ATOM 666 C CA . ASP A 1 82 ? -13.410 1.883 -10.042 1.00 78.00 82 ASP A CA 1
ATOM 667 C C . ASP A 1 82 ? -13.055 2.343 -8.616 1.00 78.00 82 ASP A C 1
ATOM 669 O O . ASP A 1 82 ? -13.714 3.221 -8.067 1.00 78.00 82 ASP A O 1
ATOM 673 N N . GLN A 1 83 ? -12.044 1.738 -7.979 1.00 78.75 83 GLN A N 1
ATOM 674 C CA . GLN A 1 83 ? -11.747 1.954 -6.554 1.00 78.75 83 GLN A CA 1
ATOM 675 C C . GLN A 1 83 ? -10.303 2.359 -6.253 1.00 78.75 83 GLN A C 1
ATOM 677 O O . GLN A 1 83 ? -10.045 2.905 -5.185 1.00 78.75 83 GLN A O 1
ATOM 682 N N . PHE A 1 84 ? -9.356 2.072 -7.146 1.00 88.38 84 PHE A N 1
ATOM 683 C CA . PHE A 1 84 ? -7.928 2.213 -6.855 1.00 88.38 84 PHE A CA 1
ATOM 684 C C . PHE A 1 84 ? -7.167 2.799 -8.038 1.00 88.38 84 PHE A C 1
ATOM 686 O O . PHE A 1 84 ? -7.613 2.708 -9.184 1.00 88.38 84 PHE A O 1
ATOM 693 N N . TYR A 1 85 ? -5.983 3.348 -7.766 1.00 88.81 85 TYR A N 1
ATOM 694 C CA . TYR A 1 85 ? -5.109 3.827 -8.823 1.00 88.81 85 TYR A CA 1
ATOM 695 C C . TYR A 1 85 ? -4.637 2.668 -9.696 1.00 88.81 85 TYR A C 1
ATOM 697 O O . TYR A 1 85 ? -4.282 1.586 -9.210 1.00 88.81 85 TYR A O 1
ATOM 705 N N . THR A 1 86 ? -4.619 2.917 -11.000 1.00 89.31 86 THR A N 1
ATOM 706 C CA . THR A 1 86 ? -4.153 1.970 -12.012 1.00 89.31 86 THR A CA 1
ATOM 707 C C . THR A 1 86 ? -2.837 2.468 -12.584 1.00 89.31 86 THR A C 1
ATOM 709 O O . THR A 1 86 ? -2.766 3.575 -13.118 1.00 89.31 86 THR A O 1
ATOM 712 N N . LEU A 1 87 ? -1.791 1.652 -12.484 1.00 88.50 87 LEU A N 1
ATOM 713 C CA . LEU A 1 87 ? -0.487 1.979 -13.044 1.00 88.50 87 LEU A CA 1
ATOM 714 C C . LEU A 1 87 ? -0.390 1.426 -14.464 1.00 88.50 87 LEU A C 1
ATOM 716 O O . LEU A 1 87 ? -0.506 0.217 -14.678 1.00 88.50 87 LEU A O 1
ATOM 720 N N . LEU A 1 88 ? -0.137 2.322 -15.417 1.00 88.44 88 LEU A N 1
ATOM 721 C CA . LEU A 1 88 ? 0.004 2.017 -16.837 1.00 88.44 88 LEU A CA 1
ATOM 722 C C . LEU A 1 88 ? 1.392 2.399 -17.349 1.00 88.44 88 LEU A C 1
ATOM 724 O O . LEU A 1 88 ? 1.989 3.385 -16.916 1.00 88.44 88 LEU A O 1
ATOM 728 N N . LEU A 1 89 ? 1.886 1.641 -18.326 1.00 85.38 89 LEU A N 1
ATOM 729 C CA . LEU A 1 89 ? 3.077 1.973 -19.107 1.00 85.38 89 LEU A CA 1
ATOM 730 C C . LEU A 1 89 ? 2.664 2.294 -20.548 1.00 85.38 89 LEU A C 1
ATOM 732 O O . LEU A 1 89 ? 2.167 1.416 -21.252 1.00 85.38 89 LEU A O 1
ATOM 736 N N . LYS A 1 90 ? 2.907 3.532 -20.994 1.00 84.81 90 LYS A N 1
ATOM 737 C CA . LYS A 1 90 ? 2.654 3.993 -22.369 1.00 84.81 90 LYS A CA 1
ATOM 738 C C . LYS A 1 90 ? 3.872 4.741 -22.900 1.00 84.81 90 LYS A C 1
ATOM 740 O O . LYS A 1 90 ? 4.369 5.642 -22.238 1.00 84.81 90 LYS A O 1
ATOM 745 N N . GLU A 1 91 ? 4.355 4.365 -24.086 1.00 82.88 91 GLU A N 1
ATOM 746 C CA . GLU A 1 91 ? 5.463 5.054 -24.780 1.00 82.88 91 GLU A CA 1
ATOM 747 C C . GLU A 1 91 ? 6.704 5.276 -23.888 1.00 82.88 91 GLU A C 1
ATOM 749 O O . GLU A 1 91 ? 7.353 6.316 -23.926 1.00 82.88 91 GLU A O 1
ATOM 754 N N . ASN A 1 92 ? 7.043 4.280 -23.063 1.00 82.38 92 ASN A N 1
ATOM 755 C CA . ASN A 1 92 ? 8.116 4.335 -22.061 1.00 82.38 92 ASN A CA 1
ATOM 756 C C . ASN A 1 92 ? 7.902 5.326 -20.903 1.00 82.38 92 ASN A C 1
ATOM 758 O O . ASN A 1 92 ? 8.838 5.568 -20.141 1.00 82.38 92 ASN A O 1
ATOM 762 N N . PHE A 1 93 ? 6.697 5.839 -20.687 1.00 86.62 93 PHE A N 1
ATOM 763 C CA . PHE A 1 93 ? 6.335 6.625 -19.510 1.00 86.62 93 PHE A CA 1
ATOM 764 C C . PHE A 1 93 ? 5.325 5.879 -18.645 1.00 86.62 93 PHE A C 1
ATOM 766 O O . PHE A 1 93 ? 4.445 5.180 -19.149 1.00 86.62 93 PHE A O 1
ATOM 773 N N . PHE A 1 94 ? 5.488 6.009 -17.331 1.00 88.19 94 PHE A N 1
ATOM 774 C CA . PHE A 1 94 ? 4.530 5.480 -16.375 1.00 88.19 94 PHE A CA 1
ATOM 775 C C . PHE A 1 94 ? 3.474 6.538 -16.073 1.00 88.19 94 PHE A C 1
ATOM 777 O O . PHE A 1 94 ? 3.805 7.707 -15.877 1.00 88.19 94 PHE A O 1
ATOM 784 N N . TYR A 1 95 ? 2.222 6.106 -16.027 1.00 88.62 95 TYR A N 1
ATOM 785 C CA . TYR A 1 95 ? 1.073 6.932 -15.685 1.00 88.62 95 TYR A CA 1
ATOM 786 C C . TYR A 1 95 ? 0.309 6.268 -14.549 1.00 88.62 95 TYR A C 1
ATOM 788 O O . TYR A 1 95 ? 0.084 5.057 -14.583 1.00 88.62 95 TYR A O 1
ATOM 796 N N . GLN A 1 96 ? -0.099 7.061 -13.570 1.00 89.06 96 GLN A N 1
ATOM 797 C CA . GLN A 1 96 ? -0.936 6.624 -12.467 1.00 89.06 96 GLN A CA 1
ATOM 798 C C . GLN A 1 96 ? -2.328 7.216 -12.638 1.00 89.06 96 GLN A C 1
ATOM 800 O O . GLN A 1 96 ? -2.543 8.402 -12.404 1.00 89.06 96 GLN A O 1
ATOM 805 N N . LEU A 1 97 ? -3.272 6.388 -13.066 1.00 88.50 97 LEU A N 1
ATOM 806 C CA . LEU A 1 97 ? -4.634 6.828 -13.327 1.00 88.50 97 LEU A CA 1
ATOM 807 C C . LEU A 1 97 ? -5.445 6.728 -12.037 1.00 88.50 97 LEU A C 1
ATOM 809 O O . LEU A 1 97 ? -5.483 5.640 -11.453 1.00 88.50 97 LEU A O 1
ATOM 813 N N . PRO A 1 98 ? -6.101 7.815 -11.600 1.00 87.50 98 PRO A N 1
ATOM 814 C CA . PRO A 1 98 ? -7.123 7.764 -10.563 1.00 87.50 98 PRO A CA 1
ATOM 815 C C . PRO A 1 98 ? -8.254 6.791 -10.905 1.00 87.50 98 PRO A C 1
ATOM 817 O O . PRO A 1 98 ? -8.454 6.417 -12.063 1.00 87.50 98 PRO A O 1
ATOM 820 N N . SER A 1 99 ? -9.006 6.394 -9.882 1.00 84.19 99 SER A N 1
ATOM 821 C CA . SER A 1 99 ? -10.134 5.484 -10.044 1.00 84.19 99 SER A CA 1
ATOM 822 C C . SER A 1 99 ? -11.225 6.065 -10.946 1.00 84.19 99 SER A C 1
ATOM 824 O O . SER A 1 99 ? -11.595 7.228 -10.785 1.00 84.19 99 SER A O 1
ATOM 826 N N . GLY A 1 100 ? -11.766 5.256 -11.856 1.00 82.50 100 GLY A N 1
ATOM 827 C CA . GLY A 1 100 ? -12.841 5.651 -12.775 1.00 82.50 100 GLY A CA 1
ATOM 828 C C . GLY A 1 100 ? -12.404 6.519 -13.964 1.00 82.50 100 GLY A C 1
ATOM 829 O O . GLY A 1 100 ? -13.213 6.788 -14.853 1.00 82.50 100 GLY A O 1
ATOM 830 N N . GLU A 1 101 ? -11.135 6.934 -14.041 1.00 85.88 101 GLU A N 1
ATOM 831 C CA . GLU A 1 101 ? -10.611 7.650 -15.208 1.00 85.88 101 GLU A CA 1
ATOM 832 C C . GLU A 1 101 ? -10.480 6.711 -16.416 1.00 85.88 101 GLU A C 1
ATOM 834 O O . GLU A 1 101 ? -9.986 5.583 -16.322 1.00 85.88 101 GLU A O 1
ATOM 839 N N . THR A 1 102 ? -10.897 7.199 -17.580 1.00 82.94 102 THR A N 1
ATOM 840 C CA . THR A 1 102 ? -10.864 6.456 -18.852 1.00 82.94 102 THR A CA 1
ATOM 841 C C . THR A 1 102 ? -9.878 7.050 -19.857 1.00 82.94 102 THR A C 1
ATOM 843 O O . THR A 1 102 ? -9.691 6.509 -20.944 1.00 82.94 102 THR A O 1
ATOM 846 N N . GLU A 1 103 ? -9.195 8.136 -19.489 1.00 84.31 103 GLU A N 1
ATOM 847 C CA . GLU A 1 103 ? -8.257 8.852 -20.348 1.00 84.31 103 GLU A CA 1
ATOM 848 C C . GLU A 1 103 ? -6.912 9.061 -19.642 1.00 84.31 103 GLU A C 1
ATOM 850 O O . GLU A 1 103 ? -6.846 9.353 -18.449 1.00 84.31 103 GLU A O 1
ATOM 855 N N . ILE A 1 104 ? -5.817 8.936 -20.397 1.00 84.88 104 ILE A N 1
ATOM 856 C CA . ILE A 1 104 ? -4.473 9.265 -19.909 1.00 84.88 104 ILE A CA 1
ATOM 857 C C . ILE A 1 104 ? -4.222 10.751 -20.160 1.00 84.88 104 ILE A C 1
ATOM 859 O O . ILE A 1 104 ? -4.127 11.176 -21.312 1.00 84.88 104 ILE A O 1
ATOM 863 N N . LYS A 1 105 ? -4.063 11.513 -19.078 1.00 86.25 105 LYS A N 1
ATOM 864 C CA . LYS A 1 105 ? -3.658 12.924 -19.092 1.00 86.25 105 LYS A CA 1
ATOM 865 C C . LYS A 1 105 ? -2.190 13.039 -18.682 1.00 86.25 105 LYS A C 1
ATOM 867 O O . LYS A 1 105 ? -1.694 12.213 -17.915 1.00 86.25 105 LYS A O 1
ATOM 872 N N . ASP A 1 106 ? -1.495 14.066 -19.163 1.00 84.75 106 ASP A N 1
ATOM 873 C CA . ASP A 1 106 ? -0.087 14.287 -18.804 1.00 84.75 106 ASP A CA 1
ATOM 874 C C . ASP A 1 106 ? 0.103 14.587 -17.311 1.00 84.75 106 ASP A C 1
ATOM 876 O O . ASP A 1 106 ? 1.131 14.219 -16.750 1.00 84.75 106 ASP A O 1
ATOM 880 N N . ASP A 1 107 ? -0.908 15.143 -16.641 1.00 86.00 107 ASP A N 1
ATOM 881 C CA . ASP A 1 107 ? -0.895 15.369 -15.189 1.00 86.00 107 ASP A CA 1
ATOM 882 C C . ASP A 1 107 ? -0.827 14.060 -14.380 1.00 86.00 107 ASP A C 1
ATOM 884 O O . ASP A 1 107 ? -0.406 14.061 -13.226 1.00 86.00 107 ASP A O 1
ATOM 888 N N . PHE A 1 108 ? -1.210 12.927 -14.982 1.00 85.56 108 PHE A N 1
ATOM 889 C CA . PHE A 1 108 ? -1.127 11.596 -14.368 1.00 85.56 108 PHE A CA 1
ATOM 890 C C . PHE A 1 108 ? 0.233 10.927 -14.581 1.00 85.56 108 PHE A C 1
ATOM 892 O O . PHE A 1 108 ? 0.462 9.804 -14.123 1.00 85.56 108 PHE A O 1
ATOM 899 N N . LYS A 1 109 ? 1.138 11.570 -15.320 1.00 86.88 109 LYS A N 1
ATOM 900 C CA . LYS A 1 109 ? 2.468 11.038 -15.591 1.00 86.88 109 LYS A CA 1
ATOM 901 C C . LYS A 1 109 ? 3.292 11.032 -14.310 1.00 86.88 109 LYS A C 1
ATOM 903 O O . LYS A 1 109 ? 3.545 12.075 -13.712 1.00 86.88 109 LYS A O 1
ATOM 908 N N . LEU A 1 110 ? 3.780 9.855 -13.934 1.00 83.75 110 LEU A N 1
ATOM 909 C CA . LEU A 1 110 ? 4.694 9.733 -12.810 1.00 83.75 110 LEU A CA 1
ATOM 910 C C . LEU A 1 110 ? 6.052 10.321 -13.193 1.00 83.75 110 LEU A C 1
ATOM 912 O O . LEU A 1 110 ? 6.653 9.963 -14.210 1.00 83.75 110 LEU A O 1
ATOM 916 N N . THR A 1 111 ? 6.538 11.226 -12.352 1.00 68.75 111 THR A N 1
ATOM 917 C CA . THR A 1 111 ? 7.870 11.832 -12.461 1.00 68.75 111 THR A CA 1
ATOM 918 C C . THR A 1 111 ? 8.946 11.004 -11.761 1.00 68.75 111 THR A C 1
ATOM 920 O O . THR A 1 111 ? 10.121 11.363 -11.815 1.00 68.75 111 THR A O 1
ATOM 923 N N . CYS A 1 112 ? 8.559 9.902 -11.115 1.00 66.50 112 CYS A N 1
ATOM 924 C CA . CYS A 1 112 ? 9.442 9.135 -10.254 1.00 66.50 112 CYS A CA 1
ATOM 925 C C . CYS A 1 112 ? 10.578 8.451 -11.036 1.00 66.50 112 CYS A C 1
ATOM 927 O O . CYS A 1 112 ? 10.365 7.916 -12.131 1.00 66.50 112 CYS A O 1
ATOM 929 N N . SER A 1 113 ? 11.792 8.480 -10.475 1.00 61.62 113 SER A N 1
ATOM 930 C CA . SER A 1 113 ? 13.006 7.945 -11.108 1.00 61.62 113 SER A CA 1
ATOM 931 C C . SER A 1 113 ? 13.222 6.454 -10.863 1.00 61.62 113 SER A C 1
ATOM 933 O O . SER A 1 113 ? 13.851 5.805 -11.700 1.00 61.62 113 SER A O 1
ATOM 935 N N . ASP A 1 114 ? 12.696 5.921 -9.757 1.00 72.38 114 ASP A N 1
ATOM 9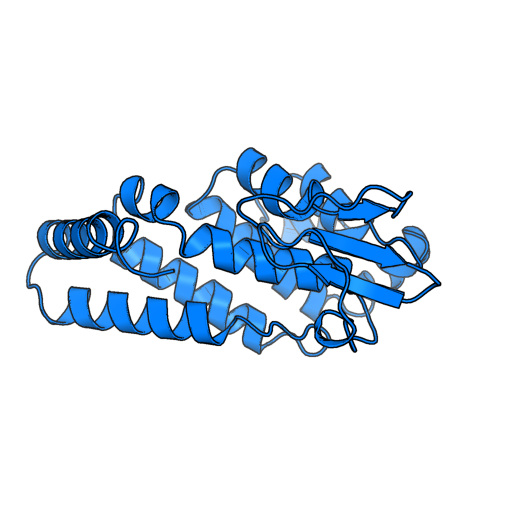36 C CA . ASP A 1 114 ? 13.159 4.640 -9.218 1.00 72.38 114 ASP A CA 1
ATOM 937 C C . ASP A 1 114 ? 12.176 3.503 -9.531 1.00 72.38 114 ASP A C 1
ATOM 939 O O . ASP A 1 114 ? 12.408 2.717 -10.457 1.00 72.38 114 ASP A O 1
ATOM 943 N N . ASP A 1 115 ? 11.050 3.414 -8.810 1.00 83.38 115 ASP A N 1
ATOM 944 C CA . ASP A 1 115 ? 10.127 2.281 -8.948 1.00 83.38 115 ASP A CA 1
ATOM 945 C C . ASP A 1 115 ? 8.634 2.660 -8.852 1.00 83.38 115 ASP A C 1
ATOM 947 O O . ASP A 1 115 ? 7.996 2.533 -7.800 1.00 83.38 115 ASP A O 1
ATOM 951 N N . PRO A 1 116 ? 8.040 3.054 -9.993 1.00 86.88 116 PRO A N 1
ATOM 952 C CA . PRO A 1 116 ? 6.631 3.438 -10.095 1.00 86.88 116 PRO A CA 1
ATOM 953 C C . PRO A 1 116 ? 5.642 2.369 -9.625 1.00 86.88 116 PRO A C 1
ATOM 955 O O . PRO A 1 116 ? 4.538 2.697 -9.195 1.00 86.88 116 PRO A O 1
ATOM 958 N N . PHE A 1 117 ? 6.020 1.088 -9.692 1.00 88.31 117 PHE A N 1
ATOM 959 C CA . PHE A 1 117 ? 5.157 -0.003 -9.247 1.00 88.31 117 PHE A CA 1
ATOM 960 C C . PHE A 1 117 ? 4.965 -0.001 -7.733 1.00 88.31 117 PHE A C 1
ATOM 962 O O . PHE A 1 117 ? 3.827 -0.059 -7.264 1.00 88.31 117 PHE A O 1
ATOM 969 N N . LEU A 1 118 ? 6.052 0.099 -6.966 1.00 88.69 118 LEU A N 1
ATOM 970 C CA . LEU A 1 118 ? 5.965 0.146 -5.505 1.00 88.69 118 LEU A CA 1
ATOM 971 C C . LEU A 1 118 ? 5.286 1.419 -5.023 1.00 88.69 118 LEU A C 1
ATOM 973 O O . LEU A 1 118 ? 4.463 1.347 -4.115 1.00 88.69 118 LEU A O 1
ATOM 977 N N . GLU A 1 119 ? 5.563 2.555 -5.657 1.00 89.06 119 GLU A N 1
ATOM 978 C CA . GLU A 1 119 ? 4.870 3.807 -5.348 1.00 89.06 119 GLU A CA 1
ATOM 979 C C . GLU A 1 119 ? 3.355 3.667 -5.536 1.00 89.06 119 GLU A C 1
ATOM 981 O O . GLU A 1 119 ? 2.582 3.989 -4.632 1.00 89.06 119 GLU A O 1
ATOM 986 N N . ASN A 1 120 ? 2.921 3.070 -6.651 1.00 90.38 120 ASN A N 1
ATOM 987 C CA . ASN A 1 120 ? 1.507 2.789 -6.870 1.00 90.38 120 ASN A CA 1
ATOM 988 C C . ASN A 1 120 ? 0.932 1.819 -5.826 1.00 90.38 120 ASN A C 1
ATOM 990 O O . ASN A 1 120 ? -0.177 2.034 -5.338 1.00 90.38 120 ASN A O 1
ATOM 994 N N . CYS A 1 121 ? 1.682 0.779 -5.444 1.00 92.12 121 CYS A N 1
ATOM 995 C CA . CYS A 1 121 ? 1.271 -0.143 -4.383 1.00 92.12 121 CYS A CA 1
ATOM 996 C C . CYS A 1 121 ? 1.061 0.584 -3.047 1.00 92.12 121 CYS A C 1
ATOM 998 O O . CYS A 1 121 ? 0.069 0.318 -2.370 1.00 92.12 121 CYS A O 1
ATOM 1000 N N . LEU A 1 122 ? 1.960 1.503 -2.681 1.00 92.75 122 LEU A N 1
ATOM 1001 C CA . LEU A 1 122 ? 1.866 2.306 -1.458 1.00 92.75 122 LEU A CA 1
ATOM 1002 C C . LEU A 1 122 ? 0.683 3.279 -1.505 1.00 92.75 122 LEU A C 1
ATOM 1004 O O . LEU A 1 122 ? -0.045 3.411 -0.522 1.00 92.75 122 LEU A O 1
ATOM 1008 N N . MET A 1 123 ? 0.446 3.926 -2.647 1.00 91.50 123 MET A N 1
ATOM 1009 C CA . MET A 1 123 ? -0.702 4.819 -2.812 1.00 91.50 123 MET A CA 1
ATOM 1010 C C . MET A 1 123 ? -2.026 4.060 -2.706 1.00 91.50 123 MET A C 1
ATOM 1012 O O . MET A 1 123 ? -2.915 4.490 -1.970 1.00 91.50 123 MET A O 1
ATOM 1016 N N . ASN A 1 124 ? -2.132 2.900 -3.359 1.00 92.62 124 ASN A N 1
ATOM 1017 C CA . ASN A 1 124 ? -3.304 2.028 -3.267 1.00 92.62 124 ASN A CA 1
ATOM 1018 C C . ASN A 1 124 ? -3.509 1.460 -1.858 1.00 92.62 124 ASN A C 1
ATOM 1020 O O . ASN A 1 124 ? -4.647 1.340 -1.405 1.00 92.62 124 ASN A O 1
ATOM 1024 N N . LEU A 1 125 ? -2.424 1.162 -1.140 1.00 93.69 125 LEU A N 1
ATOM 1025 C CA . LEU A 1 125 ? -2.485 0.761 0.262 1.00 93.69 125 LEU A CA 1
ATOM 1026 C C . LEU A 1 125 ? -3.137 1.848 1.126 1.00 93.69 125 LEU A C 1
ATOM 1028 O O . LEU A 1 125 ? -3.999 1.543 1.949 1.00 93.69 125 LEU A O 1
ATOM 1032 N N . ILE A 1 126 ? -2.760 3.114 0.920 1.00 93.19 126 ILE A N 1
ATOM 1033 C CA . ILE A 1 126 ? -3.370 4.242 1.634 1.00 93.19 126 ILE A CA 1
ATOM 1034 C C . ILE A 1 126 ? -4.862 4.340 1.321 1.00 93.19 126 ILE A C 1
ATOM 1036 O O . ILE A 1 126 ? -5.655 4.444 2.256 1.00 93.19 126 ILE A O 1
ATOM 1040 N N . GLU A 1 127 ? -5.251 4.260 0.044 1.00 90.81 127 GLU A N 1
ATOM 1041 C CA . GLU A 1 127 ? -6.666 4.289 -0.361 1.00 90.81 127 GLU A CA 1
ATOM 1042 C C . GLU A 1 127 ? -7.481 3.167 0.282 1.00 90.81 127 GLU A C 1
ATOM 1044 O O . GLU A 1 127 ? -8.622 3.370 0.695 1.00 90.81 127 GLU A O 1
ATOM 1049 N N . MET A 1 128 ? -6.883 1.986 0.418 1.00 91.31 128 MET A N 1
ATOM 1050 C CA . MET A 1 128 ? -7.519 0.840 1.051 1.00 91.31 128 MET A CA 1
ATOM 1051 C C . MET A 1 128 ? -7.706 1.038 2.557 1.00 91.31 128 MET A C 1
ATOM 1053 O O . MET A 1 128 ? -8.787 0.768 3.073 1.00 91.31 128 MET A O 1
ATOM 1057 N N . ILE A 1 129 ? -6.689 1.535 3.265 1.00 90.06 129 ILE A N 1
ATOM 1058 C CA . ILE A 1 129 ? -6.748 1.737 4.723 1.00 90.06 129 ILE A CA 1
ATOM 1059 C C . ILE A 1 129 ? -7.816 2.762 5.103 1.00 90.06 129 ILE A C 1
ATOM 1061 O O . ILE A 1 129 ? -8.497 2.591 6.109 1.00 90.06 129 ILE A O 1
ATOM 1065 N N . VAL A 1 130 ? -7.976 3.815 4.301 1.00 88.81 130 VAL A N 1
ATOM 1066 C CA . VAL A 1 130 ? -8.980 4.865 4.541 1.00 88.81 130 VAL A CA 1
ATOM 1067 C C . VAL A 1 130 ? -10.357 4.519 3.959 1.00 88.81 130 VAL A C 1
ATOM 1069 O O . VAL A 1 130 ? -11.274 5.333 4.030 1.00 88.81 130 VAL A O 1
ATOM 1072 N N . ASN A 1 131 ? -10.522 3.331 3.371 1.00 86.62 131 ASN A N 1
ATOM 1073 C CA . ASN A 1 131 ? -11.780 2.897 2.775 1.00 86.62 131 ASN A CA 1
ATOM 1074 C C . ASN A 1 131 ? -12.831 2.580 3.854 1.00 86.62 131 ASN A C 1
ATOM 1076 O O . ASN A 1 131 ? -12.539 1.924 4.858 1.00 86.62 131 ASN A O 1
ATOM 1080 N N . SER A 1 132 ? -14.086 2.964 3.605 1.00 83.19 132 SER A N 1
ATOM 1081 C CA . SER A 1 132 ? -15.217 2.713 4.510 1.00 83.19 132 SER A CA 1
ATOM 1082 C C . SER A 1 132 ? -15.413 1.230 4.845 1.00 83.19 132 SER A C 1
ATOM 1084 O O . SER A 1 132 ? -15.803 0.900 5.964 1.00 83.19 132 SER A O 1
ATOM 1086 N N . LYS A 1 133 ? -15.076 0.311 3.930 1.00 84.12 133 LYS A N 1
ATOM 1087 C CA . LYS A 1 133 ? -15.127 -1.137 4.190 1.00 84.12 133 LYS A CA 1
ATOM 1088 C C . LYS A 1 133 ? -14.212 -1.545 5.345 1.00 84.12 133 LYS A C 1
ATOM 1090 O O . LYS A 1 133 ? -14.666 -2.253 6.238 1.00 84.12 133 LYS A O 1
ATOM 1095 N N . ILE A 1 134 ? -12.967 -1.059 5.354 1.00 84.38 134 ILE A N 1
ATOM 1096 C CA . ILE A 1 134 ? -12.000 -1.349 6.424 1.00 84.38 134 ILE A CA 1
ATOM 1097 C C . ILE A 1 134 ? -12.446 -0.703 7.740 1.00 84.38 134 ILE A C 1
ATOM 1099 O O . ILE A 1 134 ? -12.307 -1.300 8.809 1.00 84.38 134 ILE A O 1
ATOM 1103 N N . MET A 1 135 ? -13.056 0.483 7.673 1.00 84.81 135 MET A N 1
ATOM 1104 C CA . MET A 1 135 ? -13.613 1.154 8.855 1.00 84.81 135 MET A CA 1
ATOM 1105 C C . MET A 1 135 ? -14.744 0.357 9.498 1.00 84.81 135 MET A C 1
ATOM 1107 O O . MET A 1 135 ? -14.776 0.186 10.717 1.00 84.81 135 MET A O 1
ATOM 1111 N N . ASN A 1 136 ? -15.645 -0.175 8.678 1.00 85.31 136 ASN A N 1
ATOM 1112 C CA . ASN A 1 136 ? -16.785 -0.954 9.146 1.00 85.31 136 ASN A CA 1
ATOM 1113 C C . ASN A 1 136 ? -16.378 -2.326 9.707 1.00 85.31 136 ASN A C 1
ATOM 1115 O O . ASN A 1 136 ? -17.069 -2.848 10.577 1.00 85.31 136 ASN A O 1
ATOM 1119 N N . SER A 1 137 ? -15.251 -2.898 9.267 1.00 85.81 137 SER A N 1
ATOM 1120 C CA . SER A 1 137 ? -14.694 -4.126 9.856 1.00 85.81 137 SER A CA 1
ATOM 1121 C C . SER A 1 137 ? -13.813 -3.885 11.084 1.00 85.81 137 SER A C 1
ATOM 1123 O O . SER A 1 137 ? -13.446 -4.839 11.769 1.00 85.81 137 SER A O 1
ATOM 1125 N N . CYS A 1 138 ? -13.439 -2.635 11.366 1.00 87.31 138 CYS A N 1
ATOM 1126 C CA . CYS A 1 138 ? -12.587 -2.311 12.500 1.00 87.31 138 CYS A CA 1
ATOM 1127 C C . CYS A 1 138 ? -13.315 -2.587 13.821 1.00 87.31 138 CYS A C 1
ATOM 1129 O O . CYS A 1 138 ? -14.447 -2.154 14.020 1.00 87.31 138 CYS A O 1
ATOM 1131 N N . THR A 1 139 ? -12.641 -3.279 14.739 1.00 88.94 139 THR A N 1
ATOM 1132 C CA . THR A 1 139 ? -13.147 -3.591 16.087 1.00 88.94 139 THR A CA 1
ATOM 1133 C C . THR A 1 139 ? -12.453 -2.787 17.181 1.00 88.94 139 THR A C 1
ATOM 1135 O O . THR A 1 139 ? -12.892 -2.795 18.327 1.00 88.94 139 THR A O 1
ATOM 1138 N N . ASN A 1 140 ? -11.355 -2.095 16.857 1.00 89.75 140 ASN A N 1
ATOM 1139 C CA . ASN A 1 140 ? -10.562 -1.352 17.827 1.00 89.75 140 ASN A CA 1
ATOM 1140 C C . ASN A 1 140 ? -9.921 -0.112 17.190 1.00 89.75 140 ASN A C 1
ATOM 1142 O O . ASN A 1 140 ? -8.937 -0.195 16.452 1.00 89.75 140 ASN A O 1
ATOM 1146 N N . ILE A 1 141 ? -10.453 1.057 17.549 1.00 90.19 141 ILE A N 1
ATOM 1147 C CA . ILE A 1 141 ? -10.009 2.355 17.032 1.00 90.19 141 ILE A CA 1
ATOM 1148 C C . ILE A 1 141 ? -8.546 2.685 17.377 1.00 90.19 141 ILE A C 1
ATOM 1150 O O . ILE A 1 141 ? -7.830 3.252 16.552 1.00 90.19 141 ILE A O 1
ATOM 1154 N N . ASN A 1 142 ? -8.061 2.289 18.559 1.00 90.12 142 ASN A N 1
ATOM 1155 C CA . ASN A 1 142 ? -6.677 2.553 18.970 1.00 90.12 142 ASN A CA 1
ATOM 1156 C C . ASN A 1 142 ? -5.688 1.681 18.202 1.00 90.12 142 ASN A C 1
ATOM 1158 O O . ASN A 1 142 ? -4.610 2.147 17.832 1.00 90.12 142 ASN A O 1
ATOM 1162 N N . HIS A 1 143 ? -6.058 0.426 17.946 1.00 91.62 143 HIS A N 1
ATOM 1163 C CA . HIS A 1 143 ? -5.254 -0.471 17.126 1.00 91.62 143 HIS A CA 1
ATOM 1164 C C . HIS A 1 143 ? -5.143 0.052 15.688 1.00 91.62 143 HIS A C 1
ATOM 1166 O O . HIS A 1 143 ? -4.038 0.161 15.158 1.00 91.62 143 HIS A O 1
ATOM 1172 N N . LEU A 1 144 ? -6.261 0.500 15.107 1.00 92.00 144 LEU A N 1
ATOM 1173 C CA . LEU A 1 144 ? -6.273 1.145 13.795 1.00 92.00 144 LEU A CA 1
ATOM 1174 C C . LEU A 1 144 ? -5.390 2.402 13.763 1.00 92.00 144 LEU A C 1
ATOM 1176 O O . LEU A 1 144 ? -4.570 2.555 12.857 1.00 92.00 144 LEU A O 1
ATOM 1180 N N . LEU A 1 145 ? -5.504 3.280 14.767 1.00 92.62 145 LEU A N 1
ATOM 1181 C CA . LEU A 1 145 ? -4.664 4.474 14.875 1.00 92.62 145 LEU A CA 1
ATOM 1182 C C . LEU A 1 145 ? -3.175 4.123 14.955 1.00 92.62 145 LEU A C 1
ATOM 1184 O O . LEU A 1 145 ? -2.350 4.788 14.320 1.00 92.62 145 LEU A O 1
ATOM 1188 N N . PHE A 1 146 ? -2.829 3.104 15.743 1.00 94.06 146 PHE A N 1
ATOM 1189 C CA . PHE A 1 146 ? -1.459 2.624 15.881 1.00 94.06 146 PHE A CA 1
ATOM 1190 C C . PHE A 1 146 ? -0.905 2.151 14.533 1.00 94.06 146 PHE A C 1
ATOM 1192 O O . PHE A 1 146 ? 0.159 2.616 14.119 1.00 94.06 146 PHE A O 1
ATOM 1199 N N . ILE A 1 147 ? -1.655 1.312 13.813 1.00 93.88 147 ILE A N 1
ATOM 1200 C CA . ILE A 1 147 ? -1.267 0.800 12.493 1.00 93.88 147 ILE A CA 1
ATOM 1201 C C . ILE A 1 147 ? -1.097 1.939 11.488 1.00 93.88 147 ILE A C 1
ATOM 1203 O O . ILE A 1 147 ? -0.049 2.037 10.849 1.00 93.88 147 ILE A O 1
ATOM 1207 N N . CYS A 1 148 ? -2.076 2.842 11.388 1.00 94.06 148 CYS A N 1
ATOM 1208 C CA . CYS A 1 148 ? -2.018 3.968 10.454 1.00 94.06 148 CYS A CA 1
ATOM 1209 C C . CYS A 1 148 ? -0.836 4.896 10.762 1.00 94.06 148 CYS A C 1
ATOM 1211 O O . CYS A 1 148 ? -0.134 5.338 9.852 1.00 94.06 148 CYS A O 1
ATOM 1213 N N . SER A 1 149 ? -0.569 5.146 12.049 1.00 93.88 149 SER A N 1
ATOM 1214 C CA . SER A 1 149 ? 0.582 5.946 12.483 1.00 93.88 149 SER A CA 1
ATOM 1215 C C . SER A 1 149 ? 1.907 5.272 12.115 1.00 93.88 149 SER A C 1
ATOM 1217 O O . SER A 1 149 ? 2.814 5.950 11.634 1.00 93.88 149 SER A O 1
ATOM 1219 N N . ARG A 1 150 ? 2.017 3.949 12.299 1.00 94.94 150 ARG A N 1
ATOM 1220 C CA . ARG A 1 150 ? 3.210 3.164 11.943 1.00 94.94 150 ARG A CA 1
ATOM 1221 C C . ARG A 1 150 ? 3.457 3.172 10.433 1.00 94.94 150 ARG A C 1
ATOM 1223 O O . ARG A 1 150 ? 4.579 3.431 10.010 1.00 94.94 150 ARG A O 1
ATOM 1230 N N . ILE A 1 151 ? 2.411 2.974 9.629 1.00 95.31 151 ILE A N 1
ATOM 1231 C CA . ILE A 1 151 ? 2.490 3.046 8.161 1.00 95.31 151 ILE A CA 1
ATOM 1232 C C . ILE A 1 151 ? 2.926 4.441 7.716 1.00 95.31 151 ILE A C 1
ATOM 1234 O O . ILE A 1 151 ? 3.882 4.566 6.955 1.00 95.31 151 ILE A O 1
ATOM 1238 N N . CYS A 1 152 ? 2.294 5.491 8.245 1.00 94.44 152 CYS A N 1
ATOM 1239 C CA . CYS A 1 152 ? 2.659 6.868 7.928 1.00 94.44 152 CYS A CA 1
ATOM 1240 C C . CYS A 1 152 ? 4.129 7.162 8.264 1.00 94.44 152 CYS A C 1
ATOM 1242 O O . CYS A 1 152 ? 4.837 7.755 7.454 1.00 94.44 152 CYS A O 1
ATOM 1244 N N . GLN A 1 153 ? 4.595 6.740 9.444 1.00 94.00 153 GLN A N 1
ATOM 1245 C CA . GLN A 1 153 ? 5.974 6.960 9.872 1.00 94.00 153 GLN A CA 1
ATOM 1246 C C . GLN A 1 153 ? 6.978 6.215 8.989 1.00 94.00 153 GLN A C 1
ATOM 1248 O O . GLN A 1 153 ? 8.020 6.771 8.651 1.00 94.00 153 GLN A O 1
ATOM 1253 N N . ASN A 1 154 ? 6.672 4.974 8.611 1.00 94.56 154 ASN A N 1
ATOM 1254 C CA . ASN A 1 154 ? 7.555 4.193 7.756 1.00 94.56 154 ASN A CA 1
ATOM 1255 C C . ASN A 1 154 ? 7.619 4.769 6.338 1.00 94.56 154 ASN A C 1
ATOM 1257 O O . ASN A 1 154 ? 8.715 4.856 5.796 1.00 94.56 154 ASN A O 1
ATOM 1261 N N . ILE A 1 155 ? 6.491 5.224 5.772 1.00 92.88 155 ILE A N 1
ATOM 1262 C CA . ILE A 1 155 ? 6.474 5.883 4.455 1.00 92.88 155 ILE A CA 1
ATOM 1263 C C . ILE A 1 155 ? 7.313 7.167 4.479 1.00 92.88 155 ILE A C 1
ATOM 1265 O O . ILE A 1 155 ? 8.099 7.383 3.566 1.00 92.88 155 ILE A O 1
ATOM 1269 N N . LEU A 1 156 ? 7.221 7.985 5.536 1.00 91.81 156 LEU A N 1
ATOM 1270 C CA . LEU A 1 156 ? 8.047 9.198 5.680 1.00 91.81 156 LEU A CA 1
ATOM 1271 C C . LEU A 1 156 ? 9.555 8.916 5.746 1.00 91.81 156 LEU A C 1
ATOM 1273 O O . LEU A 1 156 ? 10.353 9.810 5.472 1.00 91.81 156 LEU A O 1
ATOM 1277 N N . ASN A 1 157 ? 9.941 7.705 6.148 1.00 91.81 157 ASN A N 1
ATOM 1278 C CA . ASN A 1 157 ? 11.337 7.294 6.259 1.00 91.81 157 ASN A CA 1
ATOM 1279 C C . ASN A 1 157 ? 11.882 6.660 4.964 1.00 91.81 157 ASN A C 1
ATOM 1281 O O . ASN A 1 157 ? 13.072 6.346 4.913 1.00 91.81 157 ASN A O 1
ATOM 1285 N N . LEU A 1 158 ? 11.045 6.454 3.941 1.00 89.50 158 LEU A N 1
ATOM 1286 C CA . LEU A 1 158 ? 11.490 6.037 2.612 1.00 89.50 158 LEU A CA 1
ATOM 1287 C C . LEU A 1 158 ? 12.116 7.237 1.890 1.00 89.50 158 LEU A C 1
ATOM 1289 O 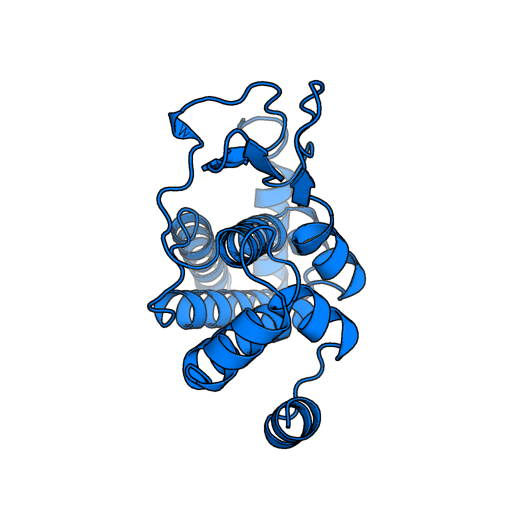O . LEU A 1 158 ? 11.511 8.305 1.825 1.00 89.50 158 LEU A O 1
ATOM 1293 N N . LEU A 1 159 ? 13.322 7.072 1.344 1.00 85.31 159 LEU A N 1
ATOM 1294 C CA . LEU A 1 159 ? 14.026 8.133 0.618 1.00 85.31 159 LEU A CA 1
ATOM 1295 C C . LEU A 1 159 ? 13.740 8.067 -0.886 1.00 85.31 159 LEU A C 1
ATOM 1297 O O . LEU A 1 159 ? 13.687 9.109 -1.534 1.00 85.31 159 LEU A O 1
ATOM 1301 N N . GLN A 1 160 ? 13.561 6.858 -1.428 1.00 81.50 160 GLN A N 1
ATOM 1302 C CA . GLN A 1 160 ? 13.386 6.614 -2.869 1.00 81.50 160 GLN A CA 1
ATOM 1303 C C . GLN A 1 160 ? 11.927 6.657 -3.360 1.00 81.50 160 GLN A C 1
ATOM 1305 O O . GLN A 1 160 ? 11.685 6.717 -4.562 1.00 81.50 160 GLN A O 1
ATOM 1310 N N . TYR A 1 161 ? 10.941 6.622 -2.457 1.00 81.38 161 TYR A N 1
ATOM 1311 C CA . TYR A 1 161 ? 9.527 6.446 -2.816 1.00 81.38 161 TYR A CA 1
ATOM 1312 C C . TYR A 1 161 ? 8.700 7.671 -2.420 1.00 81.38 161 TYR A C 1
ATOM 1314 O O . TYR A 1 161 ? 8.621 8.013 -1.238 1.00 81.38 161 TYR A O 1
ATOM 1322 N N . GLY A 1 162 ? 8.057 8.319 -3.398 1.00 74.75 162 GLY A N 1
ATOM 1323 C CA . GLY A 1 162 ? 7.262 9.529 -3.189 1.00 74.75 162 GLY A CA 1
ATOM 1324 C C . GLY A 1 162 ? 5.765 9.235 -3.169 1.00 74.75 162 GLY A C 1
ATOM 1325 O O . GLY A 1 162 ? 5.153 9.021 -4.203 1.00 74.75 162 GLY A O 1
ATOM 1326 N N . VAL A 1 163 ? 5.129 9.254 -1.997 1.00 85.12 163 VAL A N 1
ATO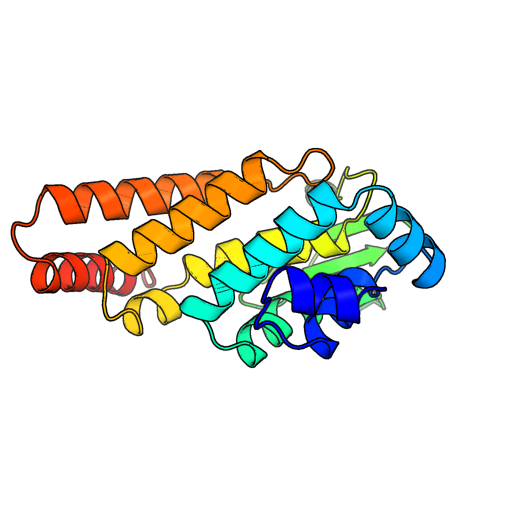M 1327 C CA . VAL A 1 163 ? 3.692 8.946 -1.883 1.00 85.12 163 VAL A CA 1
ATOM 1328 C C . VAL A 1 163 ? 2.865 10.232 -1.801 1.00 85.12 163 VAL A C 1
ATOM 1330 O O . VAL A 1 163 ? 2.781 10.867 -0.749 1.00 85.12 163 VAL A O 1
ATOM 1333 N N . ASN A 1 164 ? 2.212 10.607 -2.903 1.00 84.12 164 ASN A N 1
ATOM 1334 C CA . ASN A 1 164 ? 1.498 11.889 -3.012 1.00 84.12 164 ASN A CA 1
ATOM 1335 C C . ASN A 1 164 ? 0.234 11.978 -2.140 1.00 84.12 164 ASN A C 1
ATOM 1337 O O . ASN A 1 164 ? -0.135 13.061 -1.689 1.00 84.12 164 ASN A O 1
ATOM 1341 N N . ASN A 1 165 ? -0.427 10.851 -1.863 1.00 86.88 165 ASN A N 1
ATOM 1342 C CA . ASN A 1 165 ? -1.632 10.809 -1.029 1.00 86.88 165 ASN A CA 1
ATOM 1343 C C . ASN A 1 165 ? -1.334 10.586 0.468 1.00 86.88 165 ASN A C 1
ATOM 1345 O O . ASN A 1 165 ? -2.254 10.328 1.244 1.00 86.88 165 ASN A O 1
ATOM 1349 N N . LEU A 1 166 ? -0.083 10.736 0.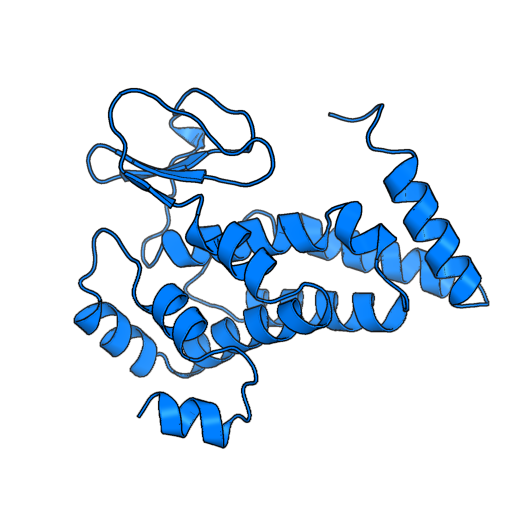922 1.00 90.75 166 LEU A N 1
ATOM 1350 C CA . LEU A 1 166 ? 0.273 10.554 2.334 1.00 90.75 166 LEU A CA 1
ATOM 1351 C C . LEU A 1 166 ? -0.466 11.521 3.276 1.00 90.75 166 LEU A C 1
ATOM 1353 O O . LEU A 1 166 ? -0.860 11.135 4.379 1.00 90.75 166 LEU A O 1
ATOM 1357 N N . GLU A 1 167 ? -0.727 12.754 2.837 1.00 89.69 167 GLU A N 1
ATOM 1358 C CA . GLU A 1 167 ? -1.513 13.729 3.609 1.00 89.69 167 GLU A CA 1
ATOM 1359 C C . GLU A 1 167 ? -2.946 13.249 3.894 1.00 89.69 167 GLU A C 1
ATOM 1361 O O . GLU A 1 167 ? -3.517 13.589 4.936 1.00 89.69 167 GLU A O 1
ATOM 1366 N N . LYS A 1 168 ? -3.509 12.386 3.035 1.00 91.62 168 LYS A N 1
ATOM 1367 C CA . LYS A 1 168 ? -4.806 11.736 3.273 1.00 91.62 168 LYS A CA 1
ATOM 1368 C C . LYS A 1 168 ? -4.737 10.837 4.507 1.00 91.62 168 LYS A C 1
ATOM 1370 O O . LYS A 1 168 ? -5.560 10.969 5.412 1.00 91.62 168 LYS A O 1
ATOM 1375 N N . LEU A 1 169 ? -3.708 9.988 4.594 1.00 93.00 169 LEU A N 1
ATOM 1376 C CA . LEU A 1 169 ? -3.486 9.118 5.753 1.00 93.00 169 LEU A CA 1
ATOM 1377 C C . LEU A 1 169 ? -3.204 9.927 7.029 1.00 93.00 169 LEU A C 1
ATOM 1379 O O . LEU A 1 169 ? -3.701 9.583 8.103 1.00 93.00 169 LEU A O 1
ATOM 1383 N N . ARG A 1 170 ? -2.445 11.027 6.933 1.00 93.44 170 ARG A N 1
ATOM 1384 C CA . ARG A 1 170 ? -2.164 11.921 8.074 1.00 93.44 170 ARG A CA 1
ATOM 1385 C C . ARG A 1 170 ? -3.422 12.607 8.599 1.00 93.44 170 ARG A C 1
ATOM 1387 O O . ARG A 1 170 ? -3.632 12.660 9.816 1.00 93.44 170 ARG A O 1
ATOM 1394 N N . SER A 1 171 ? -4.261 13.102 7.694 1.00 92.62 171 SER A N 1
ATOM 1395 C CA . SER A 1 171 ? -5.552 13.712 8.028 1.00 92.62 171 SER A CA 1
ATOM 1396 C C . SER A 1 171 ? -6.470 12.692 8.697 1.00 92.62 171 SER A C 1
ATOM 1398 O O . SER A 1 171 ? -7.038 12.964 9.752 1.00 92.62 171 SER A O 1
ATOM 1400 N N . PHE A 1 172 ? -6.511 11.473 8.159 1.00 91.69 172 PHE A N 1
ATOM 1401 C CA . PHE A 1 172 ? -7.253 10.360 8.738 1.00 91.69 172 PHE A CA 1
ATOM 1402 C C . PHE A 1 172 ? -6.766 9.978 10.150 1.00 91.69 172 PHE A C 1
ATOM 1404 O O . PHE A 1 172 ? -7.568 9.875 11.077 1.00 91.69 172 PHE A O 1
ATOM 1411 N N . CYS A 1 173 ? -5.450 9.870 10.370 1.00 92.94 173 CYS A N 1
ATOM 1412 C CA . CYS A 1 173 ? -4.886 9.645 11.709 1.00 92.94 173 CYS A CA 1
ATOM 1413 C C . CYS A 1 173 ? -5.278 10.754 12.695 1.00 92.94 173 CYS A C 1
ATOM 1415 O O . CYS A 1 173 ? -5.517 10.492 13.874 1.00 92.94 173 CYS A O 1
ATOM 1417 N N . SER A 1 174 ? -5.316 12.001 12.222 1.00 92.88 174 SER A N 1
ATOM 1418 C CA . SER A 1 174 ? -5.693 13.158 13.038 1.00 92.88 174 SER A CA 1
ATOM 1419 C C . SER A 1 174 ? -7.173 13.108 13.414 1.00 92.88 174 SER A C 1
ATOM 1421 O O . SER A 1 174 ? -7.499 13.309 14.581 1.00 92.88 174 SER A O 1
ATOM 1423 N N . LEU A 1 175 ? -8.045 12.740 12.470 1.00 91.00 175 LEU A N 1
ATOM 1424 C CA . LEU A 1 175 ? -9.468 12.513 12.722 1.00 91.00 175 LEU A CA 1
ATOM 1425 C C . LEU A 1 175 ? -9.681 11.434 13.789 1.00 91.00 175 LEU A C 1
ATOM 1427 O O . LEU A 1 175 ? -10.383 11.685 14.768 1.00 91.00 175 LEU A O 1
ATOM 1431 N N . ILE A 1 176 ? -9.032 10.271 13.645 1.00 90.50 176 ILE A N 1
ATOM 1432 C CA . ILE A 1 176 ? -9.136 9.199 14.642 1.00 90.50 176 ILE A CA 1
ATOM 1433 C C . ILE A 1 176 ? -8.692 9.705 16.018 1.00 90.50 176 ILE A C 1
ATOM 1435 O O . ILE A 1 176 ? -9.414 9.520 16.992 1.00 90.50 176 ILE A O 1
ATOM 1439 N N . ARG A 1 177 ? -7.548 10.400 16.110 1.00 90.31 177 ARG A N 1
ATOM 1440 C CA . ARG A 1 177 ? -7.067 10.968 17.383 1.00 90.31 177 ARG A CA 1
ATOM 1441 C C . ARG A 1 177 ? -8.067 11.932 18.006 1.00 90.31 177 ARG A C 1
ATOM 1443 O O . ARG A 1 177 ? -8.260 11.873 19.214 1.00 90.31 177 ARG A O 1
ATOM 1450 N N . CYS A 1 178 ? -8.677 12.807 17.210 1.00 89.50 178 CYS A N 1
ATOM 1451 C CA . CYS A 1 178 ? -9.686 13.749 17.688 1.00 89.50 178 CYS A CA 1
ATOM 1452 C C . CYS A 1 178 ? -10.929 13.031 18.224 1.00 89.50 178 CYS A C 1
ATOM 1454 O O . CYS A 1 178 ? -11.435 13.405 19.281 1.00 89.50 178 CYS A O 1
ATOM 1456 N N . ILE A 1 179 ? -11.404 11.991 17.535 1.00 88.38 179 ILE A N 1
ATOM 1457 C CA . ILE A 1 179 ? -12.551 11.196 17.992 1.00 88.38 179 ILE A CA 1
ATOM 1458 C C . ILE A 1 179 ? -12.191 10.450 19.284 1.00 88.38 179 ILE A C 1
ATOM 1460 O O . ILE A 1 179 ? -12.899 10.577 20.282 1.00 88.38 179 ILE A O 1
ATOM 1464 N N . SER A 1 180 ? -11.054 9.750 19.301 1.00 87.38 180 SER A N 1
ATOM 1465 C CA . SER A 1 180 ? -10.571 9.004 20.469 1.00 87.38 180 SER A CA 1
ATOM 1466 C C . SER A 1 180 ? -10.283 9.889 21.685 1.00 87.38 180 SER A C 1
ATOM 1468 O O . SER A 1 180 ? -10.422 9.421 22.808 1.00 87.38 180 SER A O 1
ATOM 1470 N N . SER A 1 181 ? -9.878 11.151 21.501 1.00 86.38 181 SER A N 1
ATOM 1471 C CA . SER A 1 181 ? -9.636 12.075 22.620 1.00 86.38 181 SER A CA 1
ATOM 1472 C C . SER A 1 181 ? -10.902 12.766 23.129 1.00 86.38 181 SER A C 1
ATOM 1474 O O . SER A 1 181 ? -10.934 13.197 24.281 1.00 86.38 181 SER A O 1
ATOM 1476 N N . SER A 1 182 ? -11.934 12.879 22.288 1.00 82.88 182 SER A N 1
ATOM 1477 C CA . SER A 1 182 ? -13.191 13.560 22.625 1.00 82.88 182 SER A CA 1
ATOM 1478 C C . SER A 1 182 ? -14.226 12.630 23.258 1.00 82.88 182 SER A C 1
ATOM 1480 O O . SER A 1 182 ? -15.123 13.098 23.959 1.00 82.88 182 SER A O 1
ATOM 1482 N N . VAL A 1 183 ? -14.122 11.320 23.019 1.00 78.69 183 VAL A N 1
ATOM 1483 C CA . VAL A 1 183 ? -15.062 10.314 23.521 1.00 78.69 183 VAL A CA 1
ATOM 1484 C C . VAL A 1 183 ? -14.389 9.482 24.612 1.00 78.69 183 VAL A C 1
ATOM 1486 O O . VAL A 1 183 ? -13.302 8.955 24.422 1.00 78.69 183 VAL A O 1
ATOM 1489 N N . ILE A 1 184 ? -15.047 9.364 25.769 1.00 69.25 184 ILE A N 1
ATOM 1490 C CA . ILE A 1 184 ? -14.478 8.729 26.974 1.00 69.25 184 ILE A CA 1
ATOM 1491 C C . ILE A 1 184 ? -14.280 7.209 26.796 1.00 69.25 184 ILE A C 1
ATOM 1493 O O . ILE A 1 184 ? -13.435 6.623 27.469 1.00 69.25 184 ILE A O 1
ATOM 1497 N N . ASP A 1 185 ? -15.037 6.574 25.897 1.00 83.44 185 ASP A N 1
ATOM 1498 C CA . ASP A 1 185 ? -15.043 5.122 25.692 1.00 83.44 185 ASP A CA 1
ATOM 1499 C C . ASP A 1 185 ? -14.740 4.734 24.233 1.00 83.44 185 ASP A C 1
ATOM 1501 O O . ASP A 1 185 ? -15.245 5.356 23.293 1.00 83.44 185 ASP A O 1
ATOM 1505 N N . ASN A 1 186 ? -13.934 3.683 24.054 1.00 81.44 186 ASN A N 1
ATOM 1506 C CA . ASN A 1 186 ? -13.451 3.206 22.755 1.00 81.44 186 ASN A CA 1
ATOM 1507 C C . ASN A 1 186 ? -14.581 2.718 21.849 1.00 81.44 186 ASN A C 1
ATOM 1509 O O . ASN A 1 186 ? -14.533 2.971 20.646 1.00 81.44 186 ASN A O 1
ATOM 1513 N N . ASP A 1 187 ? -15.589 2.052 22.413 1.00 83.25 187 ASP A N 1
ATOM 1514 C CA . ASP A 1 187 ? -16.704 1.505 21.633 1.00 83.25 187 ASP A CA 1
ATOM 1515 C C . ASP A 1 187 ? -17.548 2.639 21.038 1.00 83.25 187 ASP A C 1
ATOM 1517 O O . ASP A 1 187 ? -17.890 2.639 19.852 1.00 83.25 187 ASP A O 1
ATOM 1521 N N . ASN A 1 188 ? -17.789 3.684 21.833 1.00 85.69 188 ASN A N 1
ATOM 1522 C CA . ASN A 1 188 ? -18.466 4.889 21.366 1.00 85.69 188 ASN A CA 1
ATOM 1523 C C . ASN A 1 188 ? -17.617 5.643 20.330 1.00 85.69 188 ASN A C 1
ATOM 1525 O O . ASN A 1 188 ? -18.148 6.064 19.303 1.00 85.69 188 ASN A O 1
ATOM 1529 N N . ALA A 1 189 ? -16.304 5.768 20.548 1.00 86.81 189 ALA A N 1
ATOM 1530 C CA . ALA A 1 189 ? -15.388 6.406 19.601 1.00 86.81 189 ALA A CA 1
ATOM 1531 C C . ALA A 1 189 ? -15.376 5.686 18.238 1.00 86.81 189 ALA A C 1
ATOM 1533 O O . ALA A 1 189 ? -15.456 6.327 17.188 1.00 86.81 189 ALA A O 1
ATOM 1534 N N . LEU A 1 190 ? -15.336 4.352 18.252 1.00 88.19 190 LEU A N 1
ATOM 1535 C CA . LEU A 1 190 ? -15.416 3.526 17.049 1.00 88.19 190 LEU A CA 1
ATOM 1536 C C . LEU A 1 190 ? -16.759 3.705 16.331 1.00 88.19 190 LEU A C 1
ATOM 1538 O O . LEU A 1 190 ? -16.773 3.880 15.114 1.00 88.19 190 LEU A O 1
ATOM 1542 N N . SER A 1 191 ? -17.870 3.731 17.073 1.00 88.25 191 SER A N 1
ATOM 1543 C CA . SER A 1 191 ? -19.200 3.938 16.486 1.00 88.25 191 SER A CA 1
ATOM 1544 C C . SER A 1 191 ? -19.329 5.298 15.788 1.00 88.25 191 SER A C 1
ATOM 1546 O O . SER A 1 191 ? -19.874 5.371 14.688 1.00 88.25 191 SER A O 1
ATOM 1548 N N . VAL A 1 192 ? -18.766 6.362 16.376 1.00 87.50 192 VAL A N 1
ATOM 1549 C CA . VAL A 1 192 ? -18.736 7.705 15.776 1.00 87.50 192 VAL A CA 1
ATOM 1550 C C . VAL A 1 192 ? -17.906 7.695 14.497 1.00 87.50 192 VAL A C 1
ATOM 1552 O O . VAL A 1 192 ? -18.357 8.211 13.478 1.00 87.50 192 VAL A O 1
ATOM 1555 N N . LEU A 1 193 ? -16.724 7.068 14.519 1.00 87.19 193 LEU A N 1
ATOM 1556 C CA . LEU A 1 193 ? -15.890 6.925 13.325 1.00 87.19 193 LEU A CA 1
ATOM 1557 C C . LEU A 1 193 ? -16.649 6.193 12.206 1.00 87.19 193 LEU A C 1
ATOM 1559 O O . LEU A 1 193 ? -16.725 6.699 11.091 1.00 87.19 193 LEU A O 1
ATOM 1563 N N . GLN A 1 194 ? -17.254 5.042 12.504 1.00 89.56 194 GLN A N 1
ATOM 1564 C CA . GLN A 1 194 ? -18.022 4.262 11.528 1.00 89.56 194 GLN A CA 1
ATOM 1565 C C . GLN A 1 194 ? -19.212 5.048 10.971 1.00 89.56 194 GLN A C 1
ATOM 1567 O O . GLN A 1 194 ? -19.466 5.005 9.770 1.00 89.56 194 GLN A O 1
ATOM 1572 N N . GLN A 1 195 ? -19.922 5.806 11.809 1.00 87.00 195 GLN A N 1
ATOM 1573 C CA . GLN A 1 195 ? -21.006 6.675 11.353 1.00 87.00 195 GLN A CA 1
ATOM 1574 C C . GLN A 1 195 ? -20.498 7.728 10.369 1.00 87.00 195 GLN A C 1
ATOM 1576 O O . GLN A 1 195 ? -21.054 7.819 9.280 1.00 87.00 195 GLN A O 1
ATOM 1581 N N . THR A 1 196 ? -19.421 8.454 10.682 1.00 82.69 196 THR A N 1
ATOM 1582 C CA . THR A 1 196 ? -18.840 9.457 9.770 1.00 82.69 196 THR A CA 1
ATOM 1583 C C . THR A 1 196 ? -18.557 8.867 8.386 1.00 82.69 196 THR A C 1
ATOM 1585 O O . THR A 1 196 ? -18.937 9.449 7.377 1.00 82.69 196 THR A O 1
ATOM 1588 N N . PHE A 1 197 ? -17.990 7.658 8.323 1.00 79.00 197 PHE A N 1
ATOM 1589 C CA . PHE A 1 197 ? -17.691 6.985 7.052 1.00 79.00 197 PHE A CA 1
ATOM 1590 C C . PHE A 1 197 ? -18.913 6.406 6.328 1.00 79.00 197 PHE A C 1
ATOM 1592 O O . PHE A 1 197 ? -18.855 6.201 5.116 1.00 79.00 197 PHE A O 1
ATOM 1599 N N . ASN A 1 198 ? -20.006 6.146 7.044 1.00 74.12 198 ASN A N 1
ATOM 1600 C CA . ASN A 1 198 ? -21.266 5.695 6.455 1.00 74.12 198 ASN A CA 1
ATOM 1601 C C . ASN A 1 198 ? -22.141 6.868 5.977 1.00 74.12 198 ASN A C 1
ATOM 1603 O O . ASN A 1 198 ? -22.933 6.680 5.059 1.00 74.12 198 ASN A O 1
ATOM 1607 N N . TYR A 1 199 ? -21.991 8.065 6.558 1.00 60.72 199 TYR A N 1
ATOM 1608 C CA . TYR A 1 199 ? -22.722 9.272 6.149 1.00 60.72 199 TYR A CA 1
ATOM 1609 C C . TYR A 1 199 ? -22.078 10.008 4.953 1.00 60.72 199 TYR A C 1
ATOM 1611 O O . TYR A 1 199 ? -22.797 10.680 4.218 1.00 60.72 199 TYR A O 1
ATOM 1619 N N . ASP A 1 200 ? -20.770 9.847 4.709 1.00 49.72 200 ASP A N 1
ATOM 1620 C CA . ASP A 1 200 ? -20.024 10.639 3.708 1.00 49.72 200 ASP A CA 1
ATOM 1621 C C . ASP A 1 200 ? -19.802 9.986 2.323 1.00 49.72 200 ASP A C 1
ATOM 1623 O O . ASP A 1 200 ? -19.083 10.550 1.504 1.00 49.72 200 ASP A O 1
ATOM 1627 N N . PHE A 1 201 ? -20.443 8.861 1.978 1.00 46.03 201 PHE A N 1
ATOM 1628 C CA . PHE A 1 201 ? -20.322 8.274 0.621 1.00 46.03 201 PHE A CA 1
ATOM 1629 C C . PHE A 1 201 ? -21.572 8.370 -0.270 1.00 46.03 201 PHE A C 1
ATOM 1631 O O . PHE A 1 201 ? -21.575 7.815 -1.366 1.00 46.03 201 PHE A O 1
ATOM 1638 N N . GLU A 1 202 ? -22.603 9.119 0.138 1.00 35.81 202 GLU A N 1
ATOM 1639 C CA . GLU A 1 202 ? -23.693 9.531 -0.769 1.00 35.81 202 GLU A CA 1
ATOM 1640 C C . GLU A 1 202 ? -23.583 10.997 -1.240 1.00 35.81 202 GLU A C 1
ATOM 1642 O O . GLU A 1 202 ? -24.273 11.370 -2.185 1.00 35.81 202 GLU A O 1
ATOM 1647 N N . CYS A 1 203 ? -22.716 11.832 -0.643 1.00 31.33 203 CYS A N 1
ATOM 1648 C CA . CYS A 1 203 ? -22.778 13.290 -0.850 1.00 31.33 203 CYS A CA 1
ATOM 1649 C C . CYS A 1 203 ? -21.460 14.031 -1.140 1.00 31.33 203 CYS A C 1
ATOM 1651 O O . CYS A 1 203 ? -21.523 15.239 -1.367 1.00 31.33 203 CYS A O 1
ATOM 1653 N N . ILE A 1 204 ? -20.282 13.395 -1.158 1.00 33.66 204 ILE A N 1
ATOM 1654 C CA . ILE A 1 204 ? -19.027 14.099 -1.485 1.00 33.66 204 ILE A CA 1
ATOM 1655 C C . ILE A 1 204 ? -18.115 13.198 -2.324 1.00 33.66 204 ILE A C 1
ATOM 1657 O O . ILE A 1 204 ? -17.259 12.528 -1.767 1.00 33.66 204 ILE A O 1
ATOM 1661 N N . PHE A 1 205 ? -18.341 13.169 -3.642 1.00 32.75 205 PHE A N 1
ATOM 1662 C CA . PHE A 1 205 ? -17.356 13.192 -4.740 1.00 32.75 205 PHE A CA 1
ATOM 1663 C C . PHE A 1 205 ? -18.108 13.314 -6.071 1.00 32.75 205 PHE A C 1
ATOM 1665 O O . PHE A 1 205 ? -19.046 12.518 -6.294 1.00 32.75 205 PHE A O 1
#

Sequence (205 aa):
MLLLFITEHKIQLSIDLIFELLSKNLKIKSVDRIIHLIIHHTELLLLIQIFESAIEVVDEQTLRQVCITPFGIYDNNIHSSDQFYTLLLKENFFYQLPSGETEIKDDFKLTCSDDPFLENCLMNLIEMIVNSKIMNSCTNI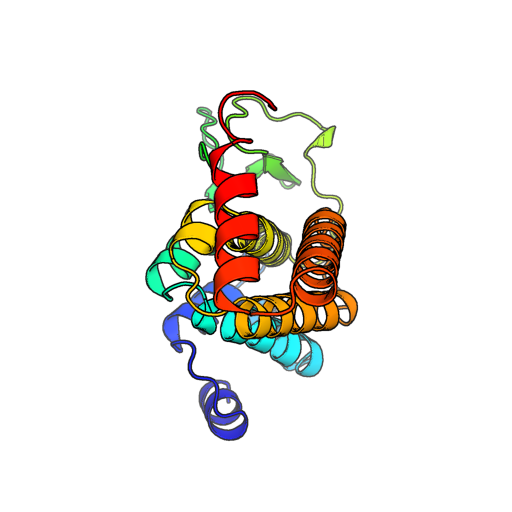NHLLFICSRICQNILNLLQYGVNNLEKLRSFCSLIRCISSSVIDNDNALSVLQQTFNYDFECIF

Radius of gyration: 17.74 Å; chains: 1; bounding box: 46×32×54 Å

Secondary structure (DSSP, 8-state):
-HHHHHHHHT--S-HHHHHHHHH--SSS-HHHHHHHHHHTHHHHHHHHHHHHHHHTTS-HHHHHHHHHTTEEE--S-----SSS-EEEEETTEEEEEPTT--S--GGGB---SS-HHHHHHHHHHHHHHTSHHHHHH-S-HHHHHHHHHHHHHHHHT-SS---TTHHHHHHHHHHHHHHHHHSSSHHHHHHHHHHHHHHTTTT--

Foldseek 3Di:
DVVVVCVVVVQPQDPVLLLLLQQDDPPDHSVRSVVVCVVVVVLSVLLSVLVSLLCVLPPNVVLCCQLRVLEDEDDPWDAGAQQAWHWYADPNWIFTDPHPDRDTDPVRTDPADRGPSSLRSLLSSLSVLPALVSLVVDPFLVSSLVSLVSSLVSQVVNPRHDHPCSVVSVVVSVLSVVLVVVDPDGRVSSVVSSVVNVVPPVPDD

Organism: NCBI:txid1234261

pLDDT: mean 83.34, std 10.98, range [31.33, 95.31]